Protein AF-A0A927V847-F1 (afdb_monomer)

Mean predicted aligned error: 8.72 Å

Structure (mmCIF, N/CA/C/O backbone):
data_AF-A0A927V847-F1
#
_entry.id   AF-A0A927V847-F1
#
loop_
_atom_site.group_PDB
_atom_site.id
_atom_site.type_symbol
_atom_site.label_atom_id
_atom_site.label_alt_id
_atom_site.label_comp_id
_atom_site.label_asym_id
_atom_site.label_entity_id
_atom_site.label_seq_id
_atom_site.pdbx_PDB_ins_code
_atom_site.Cartn_x
_atom_site.Cartn_y
_atom_site.Cartn_z
_atom_site.occupancy
_atom_site.B_iso_or_equiv
_atom_site.auth_seq_id
_atom_site.auth_comp_id
_atom_site.auth_asym_id
_atom_site.auth_atom_id
_atom_site.pdbx_PDB_model_num
ATOM 1 N N . MET A 1 1 ? 6.865 1.162 35.824 1.00 41.31 1 MET A N 1
ATOM 2 C CA . MET A 1 1 ? 6.585 1.034 34.377 1.00 41.31 1 MET A CA 1
ATOM 3 C C . MET A 1 1 ? 6.532 -0.446 34.051 1.00 41.31 1 MET A C 1
ATOM 5 O O . MET A 1 1 ? 7.516 -1.122 34.320 1.00 41.31 1 MET A O 1
ATOM 9 N N . LYS A 1 2 ? 5.398 -0.974 33.569 1.00 34.62 2 LYS A N 1
ATOM 10 C CA . LYS A 1 2 ? 5.374 -2.354 33.061 1.00 34.62 2 LYS A CA 1
ATOM 11 C C . LYS A 1 2 ? 6.222 -2.388 31.782 1.00 34.62 2 LYS A C 1
ATOM 13 O O . LYS A 1 2 ? 6.036 -1.493 30.955 1.00 34.62 2 LYS A O 1
ATOM 18 N N . PRO A 1 3 ? 7.161 -3.337 31.629 1.00 43.19 3 PRO A N 1
ATOM 19 C CA . PRO A 1 3 ? 7.855 -3.505 30.365 1.00 43.19 3 PRO A CA 1
ATOM 20 C C . PRO A 1 3 ? 6.794 -3.762 29.296 1.00 43.19 3 PRO A C 1
ATOM 22 O O . PRO A 1 3 ? 5.911 -4.600 29.475 1.00 43.19 3 PRO A O 1
ATOM 25 N N . ILE A 1 4 ? 6.833 -2.970 28.229 1.00 50.50 4 ILE A N 1
ATOM 26 C CA . ILE A 1 4 ? 6.015 -3.209 27.047 1.00 50.50 4 ILE A CA 1
ATOM 27 C C . ILE A 1 4 ? 6.520 -4.539 26.496 1.00 50.50 4 ILE A C 1
ATOM 29 O O . ILE A 1 4 ? 7.617 -4.598 25.944 1.00 50.50 4 ILE A O 1
ATOM 33 N N . GLU A 1 5 ? 5.769 -5.616 26.716 1.00 52.34 5 GLU A N 1
ATOM 34 C CA . GLU A 1 5 ? 6.003 -6.884 26.038 1.00 52.34 5 GLU A CA 1
ATOM 35 C C . GLU A 1 5 ? 5.719 -6.639 24.561 1.00 52.34 5 GLU A C 1
ATOM 37 O O . GLU A 1 5 ? 4.583 -6.566 24.092 1.00 52.34 5 GLU A O 1
ATOM 42 N N . ILE A 1 6 ? 6.793 -6.367 23.835 1.00 55.25 6 ILE A N 1
ATOM 43 C CA . ILE A 1 6 ? 6.742 -6.184 22.405 1.00 55.25 6 ILE A CA 1
ATOM 44 C C . ILE A 1 6 ? 6.496 -7.566 21.812 1.00 55.25 6 ILE A C 1
ATOM 46 O O . ILE A 1 6 ? 7.406 -8.390 21.750 1.00 55.25 6 ILE A O 1
ATOM 50 N N . ASP A 1 7 ? 5.271 -7.799 21.358 1.00 77.19 7 ASP A N 1
ATOM 51 C CA . ASP A 1 7 ? 4.900 -8.998 20.618 1.00 77.19 7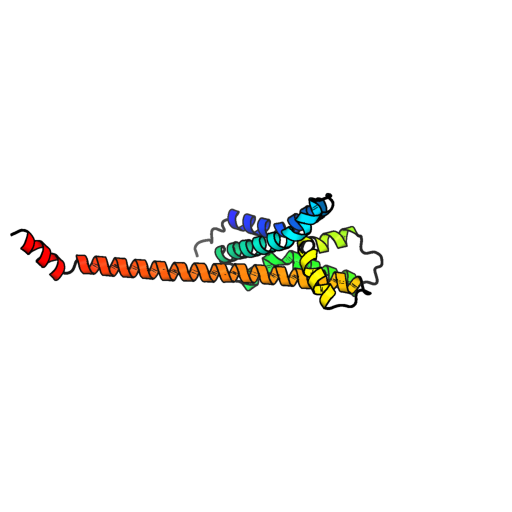 ASP A CA 1
ATOM 52 C C . ASP A 1 7 ? 5.707 -9.064 19.308 1.00 77.19 7 ASP A C 1
ATOM 54 O O . ASP A 1 7 ? 5.406 -8.401 18.307 1.00 77.19 7 ASP A O 1
ATOM 58 N N . LEU A 1 8 ? 6.799 -9.830 19.349 1.00 76.31 8 LEU A N 1
ATOM 59 C CA . LEU A 1 8 ? 7.756 -9.984 18.258 1.00 76.31 8 LEU A CA 1
ATOM 60 C C . LEU A 1 8 ? 7.072 -10.493 16.981 1.00 76.31 8 LEU A C 1
ATOM 62 O O . LEU A 1 8 ? 7.445 -10.082 15.882 1.00 76.31 8 LEU A O 1
ATOM 66 N N . SER A 1 9 ? 6.027 -11.317 17.121 1.00 79.50 9 SER A N 1
ATOM 67 C CA . SER A 1 9 ? 5.288 -11.890 15.993 1.00 79.50 9 SER A CA 1
ATOM 68 C C . SER A 1 9 ? 4.588 -10.812 15.156 1.00 79.50 9 SER A C 1
ATOM 70 O O . SER A 1 9 ? 4.686 -10.812 13.926 1.00 79.50 9 SER A O 1
ATOM 72 N N . LYS A 1 10 ? 3.978 -9.815 15.812 1.00 80.25 10 LYS A N 1
ATOM 73 C CA . LYS A 1 10 ? 3.318 -8.679 15.148 1.00 80.25 10 LYS A CA 1
ATOM 74 C C . LYS A 1 10 ? 4.313 -7.820 14.381 1.00 80.25 10 LYS A C 1
ATOM 76 O O . LYS A 1 10 ? 4.031 -7.400 13.262 1.00 80.25 10 LYS A O 1
ATOM 81 N N . LYS A 1 11 ? 5.496 -7.587 14.953 1.00 81.00 11 LYS A N 1
ATOM 82 C CA . LYS A 1 11 ? 6.555 -6.813 14.290 1.00 81.00 11 LYS A CA 1
ATOM 83 C C . LYS A 1 11 ? 7.088 -7.513 13.048 1.00 81.00 11 LYS A C 1
ATOM 85 O O . LYS A 1 11 ? 7.198 -6.877 12.004 1.00 81.00 11 LYS A O 1
ATOM 90 N N . VAL A 1 12 ? 7.378 -8.809 13.150 1.00 84.81 12 VAL A N 1
ATOM 91 C CA . VAL A 1 12 ? 7.834 -9.608 12.004 1.00 84.81 12 VAL A CA 1
ATOM 92 C C . VAL A 1 12 ? 6.774 -9.605 10.903 1.00 84.81 12 VAL A C 1
ATOM 94 O O . VAL A 1 12 ? 7.106 -9.360 9.748 1.00 84.81 12 VAL A O 1
ATOM 97 N N . SER A 1 13 ? 5.497 -9.775 11.254 1.00 88.19 13 SER A N 1
ATOM 98 C CA . SER A 1 13 ? 4.401 -9.728 10.283 1.00 88.19 13 SER A CA 1
ATOM 99 C C . SER A 1 13 ? 4.316 -8.388 9.541 1.00 88.19 13 SER A C 1
ATOM 101 O O . SER A 1 13 ? 4.163 -8.392 8.321 1.00 88.19 13 SER A O 1
ATOM 103 N N . LEU A 1 14 ? 4.475 -7.255 10.237 1.00 88.44 14 LEU A N 1
ATOM 104 C CA . LEU A 1 14 ? 4.480 -5.929 9.607 1.00 88.44 14 LEU A CA 1
ATOM 105 C C . LEU A 1 14 ? 5.678 -5.729 8.674 1.00 88.44 14 LEU A C 1
ATOM 107 O O . LEU A 1 14 ? 5.517 -5.177 7.587 1.00 88.44 14 LEU A O 1
ATOM 111 N N . ILE A 1 15 ? 6.866 -6.196 9.069 1.00 87.00 15 ILE A N 1
ATOM 112 C CA . ILE A 1 15 ? 8.071 -6.119 8.229 1.00 87.00 15 ILE A CA 1
ATOM 113 C C . ILE A 1 15 ? 7.878 -6.942 6.954 1.00 87.00 15 ILE A C 1
ATOM 115 O O . ILE A 1 15 ? 8.100 -6.435 5.856 1.00 87.00 15 ILE A O 1
ATOM 119 N N . VAL A 1 16 ? 7.409 -8.185 7.084 1.00 88.19 16 VAL A N 1
ATOM 120 C CA . VAL A 1 16 ? 7.138 -9.062 5.935 1.00 88.19 16 VAL A CA 1
ATOM 121 C C . VAL A 1 16 ? 6.097 -8.432 5.010 1.00 88.19 16 VAL A C 1
ATOM 123 O O . VAL A 1 16 ? 6.315 -8.368 3.802 1.00 88.19 16 VAL A O 1
ATOM 126 N N . ALA A 1 17 ? 5.007 -7.899 5.567 1.00 89.88 17 ALA A N 1
ATOM 127 C CA . ALA A 1 17 ? 3.972 -7.224 4.790 1.00 89.88 17 ALA A CA 1
ATOM 128 C C . ALA A 1 17 ? 4.493 -5.970 4.061 1.00 89.88 17 ALA A C 1
ATOM 130 O O . ALA A 1 17 ? 4.074 -5.674 2.948 1.00 89.88 17 ALA A O 1
ATOM 131 N N . THR A 1 18 ? 5.448 -5.258 4.660 1.00 89.62 18 THR A N 1
ATOM 132 C CA . THR A 1 18 ? 6.054 -4.049 4.079 1.00 89.62 18 THR A CA 1
ATOM 133 C C . THR A 1 18 ? 6.994 -4.353 2.918 1.00 89.62 18 THR A C 1
ATOM 135 O O . THR A 1 18 ? 7.089 -3.567 1.981 1.00 89.62 18 THR A O 1
ATOM 138 N N . ILE A 1 19 ? 7.684 -5.494 2.959 1.00 87.44 19 ILE A N 1
ATOM 139 C CA . ILE A 1 19 ? 8.594 -5.927 1.889 1.00 87.44 19 ILE A CA 1
ATOM 140 C C . ILE A 1 19 ? 7.818 -6.588 0.737 1.00 87.44 19 ILE A C 1
ATOM 142 O O . ILE A 1 19 ? 8.288 -6.614 -0.402 1.00 87.44 19 ILE A O 1
ATOM 146 N N . ALA A 1 20 ? 6.606 -7.080 1.001 1.00 89.00 20 ALA A N 1
ATOM 147 C CA . ALA A 1 20 ? 5.795 -7.805 0.031 1.00 89.00 20 ALA A CA 1
ATOM 148 C C . ALA A 1 20 ? 5.575 -7.085 -1.315 1.00 89.00 20 ALA A C 1
ATOM 150 O O . ALA A 1 20 ? 5.648 -7.780 -2.322 1.00 89.00 20 ALA A O 1
ATOM 151 N N . PRO A 1 21 ? 5.383 -5.752 -1.417 1.00 88.75 21 PRO A N 1
ATOM 152 C CA . PRO A 1 21 ? 5.278 -5.077 -2.714 1.00 88.75 21 PRO A CA 1
ATOM 153 C C . PRO A 1 21 ? 6.508 -5.241 -3.601 1.00 88.75 21 PRO A C 1
ATOM 155 O O . PRO A 1 21 ? 6.360 -5.397 -4.805 1.00 88.75 21 PRO A O 1
ATOM 158 N N . ALA A 1 22 ? 7.716 -5.251 -3.029 1.00 87.25 22 ALA A N 1
ATOM 159 C CA . ALA A 1 22 ? 8.936 -5.464 -3.805 1.00 87.25 22 ALA A CA 1
ATOM 160 C C . ALA A 1 22 ? 8.986 -6.897 -4.362 1.00 87.25 22 ALA A C 1
ATOM 162 O O . ALA A 1 22 ? 9.302 -7.109 -5.531 1.00 87.25 22 ALA A O 1
ATOM 163 N N . ILE A 1 23 ? 8.595 -7.880 -3.543 1.00 89.75 23 ILE A N 1
ATOM 164 C CA . ILE A 1 23 ? 8.467 -9.282 -3.969 1.00 89.75 23 ILE A CA 1
ATOM 165 C C . ILE A 1 23 ? 7.369 -9.414 -5.031 1.00 89.75 23 ILE A C 1
ATOM 167 O O . ILE A 1 23 ? 7.564 -10.079 -6.045 1.00 89.75 23 ILE A O 1
ATOM 171 N N . PHE A 1 24 ? 6.230 -8.753 -4.830 1.00 90.88 24 PHE A N 1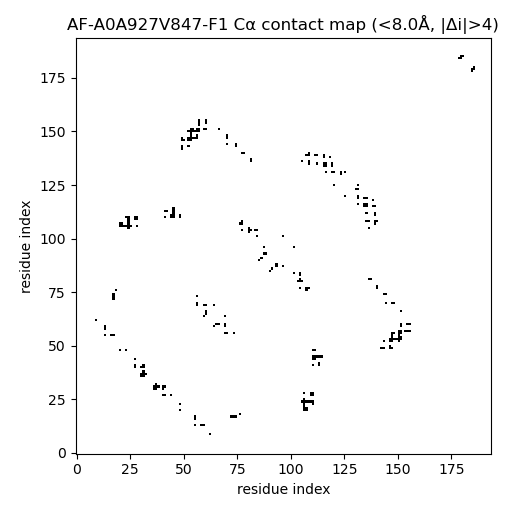
ATOM 172 C CA . PHE A 1 24 ? 5.120 -8.724 -5.775 1.00 90.88 24 PHE A CA 1
ATOM 173 C C . PHE A 1 24 ? 5.543 -8.091 -7.104 1.00 90.88 24 PHE A C 1
ATOM 175 O O . PHE A 1 24 ? 5.174 -8.598 -8.154 1.00 90.88 24 PHE A O 1
ATOM 182 N N . GLY A 1 25 ? 6.379 -7.052 -7.071 1.00 89.69 25 GLY A N 1
ATOM 183 C CA . GLY A 1 25 ? 7.033 -6.458 -8.235 1.00 89.69 25 GLY A CA 1
ATOM 184 C C . GLY A 1 25 ? 7.899 -7.427 -9.023 1.00 89.69 25 GLY A C 1
ATOM 185 O O . GLY A 1 25 ? 7.791 -7.500 -10.246 1.00 89.69 25 GLY A O 1
ATOM 186 N N . LEU A 1 26 ? 8.723 -8.208 -8.326 1.00 89.00 26 LEU A N 1
ATOM 187 C CA . LEU A 1 26 ? 9.534 -9.253 -8.945 1.00 89.00 26 LEU A CA 1
ATOM 188 C C . LEU A 1 26 ? 8.659 -10.348 -9.574 1.00 89.00 26 LEU A C 1
ATOM 190 O O . LEU A 1 26 ? 8.877 -10.731 -10.722 1.00 89.00 26 LEU A O 1
ATOM 194 N N . VAL A 1 27 ? 7.646 -10.832 -8.849 1.00 91.19 27 VAL A N 1
ATOM 195 C CA . VAL A 1 27 ? 6.693 -11.826 -9.370 1.00 91.19 27 VAL A CA 1
ATOM 196 C C . VAL A 1 27 ? 5.949 -11.264 -10.575 1.00 91.19 27 VAL A C 1
ATOM 198 O O . VAL A 1 27 ? 5.819 -11.949 -11.585 1.00 91.19 27 VAL A O 1
ATOM 201 N N . PHE A 1 28 ? 5.516 -10.006 -10.503 1.00 91.19 28 PHE A N 1
ATOM 202 C CA . PHE A 1 28 ? 4.878 -9.314 -11.611 1.00 91.19 28 PHE A CA 1
ATOM 203 C C . PHE A 1 28 ? 5.768 -9.282 -12.841 1.00 91.19 28 PHE A C 1
ATOM 205 O O . PHE A 1 28 ? 5.315 -9.672 -13.912 1.00 91.19 28 PHE A O 1
ATOM 212 N N . TYR A 1 29 ? 7.034 -8.898 -12.679 1.00 88.81 29 TYR A N 1
ATOM 213 C CA . TYR A 1 29 ? 7.990 -8.867 -13.775 1.00 88.81 29 TYR A CA 1
ATOM 214 C C . TYR A 1 29 ? 8.123 -10.230 -14.466 1.00 88.81 29 TYR A C 1
ATOM 216 O O . TYR A 1 29 ? 8.140 -10.280 -15.690 1.00 88.81 29 TYR A O 1
ATOM 224 N N . ILE A 1 30 ? 8.168 -11.328 -13.703 1.00 90.56 30 ILE A N 1
ATOM 225 C CA . ILE A 1 30 ? 8.277 -12.691 -14.247 1.00 90.56 30 ILE A CA 1
ATOM 226 C C . ILE A 1 30 ? 6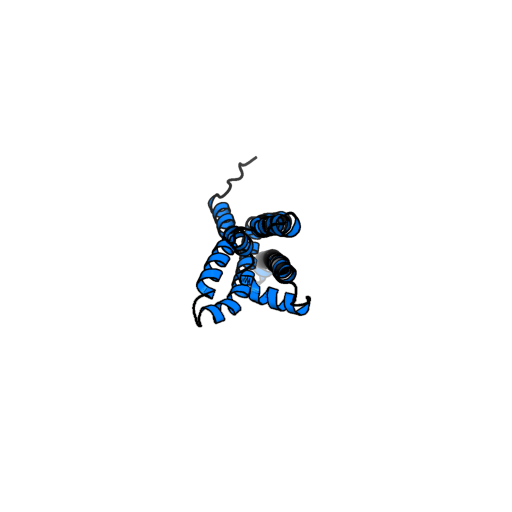.979 -13.113 -14.951 1.00 90.56 30 ILE A C 1
ATOM 228 O O . ILE A 1 30 ? 7.017 -13.592 -16.082 1.00 90.56 30 ILE A O 1
ATOM 232 N N . VAL A 1 31 ? 5.827 -12.935 -14.297 1.00 92.50 31 VAL A N 1
ATOM 233 C CA . VAL A 1 31 ? 4.519 -13.375 -14.816 1.00 92.50 31 VAL A CA 1
ATOM 234 C C . VAL A 1 31 ? 4.111 -12.579 -16.054 1.00 92.50 31 VAL A C 1
ATOM 236 O O . VAL A 1 31 ? 3.539 -13.151 -16.978 1.00 92.50 31 VAL A O 1
ATOM 239 N N . ALA A 1 32 ? 4.458 -11.291 -16.117 1.00 89.06 32 ALA A N 1
ATOM 240 C CA . ALA A 1 32 ? 4.188 -10.438 -17.272 1.00 89.06 32 ALA A CA 1
ATOM 241 C C . ALA A 1 32 ? 4.883 -10.916 -18.563 1.00 89.06 32 ALA A C 1
ATOM 243 O O . ALA A 1 32 ? 4.451 -10.541 -19.646 1.00 89.06 32 ALA A O 1
ATOM 244 N N . GLN A 1 33 ? 5.921 -11.761 -18.476 1.00 89.44 33 GLN A N 1
ATOM 245 C CA . GLN A 1 33 ? 6.592 -12.341 -19.651 1.00 89.44 33 GLN A CA 1
ATOM 246 C C . GLN A 1 33 ? 5.854 -13.556 -20.236 1.00 89.44 33 GLN A C 1
ATOM 248 O O . GLN A 1 33 ? 6.233 -14.058 -21.294 1.00 89.44 33 GLN A O 1
ATOM 253 N N . LEU A 1 34 ? 4.837 -14.084 -19.546 1.00 93.31 34 LEU A N 1
ATOM 254 C CA . LEU A 1 34 ? 4.099 -15.256 -20.006 1.00 93.31 34 LEU A CA 1
ATOM 255 C C . LEU A 1 34 ? 3.019 -14.846 -21.021 1.00 93.31 34 LEU A C 1
ATOM 257 O O . LEU A 1 34 ? 2.240 -13.937 -20.735 1.00 93.31 34 LEU A O 1
ATOM 261 N N . PRO A 1 35 ? 2.895 -15.531 -22.172 1.00 91.62 35 PRO A N 1
ATOM 262 C CA . PRO A 1 35 ? 1.862 -15.212 -23.154 1.00 91.62 35 PRO A CA 1
ATOM 263 C C . PRO A 1 35 ? 0.465 -15.454 -22.571 1.00 91.62 35 PRO A C 1
ATOM 265 O O . PRO A 1 35 ? 0.257 -16.443 -21.863 1.00 91.62 35 PRO A O 1
ATOM 268 N N . VAL A 1 36 ? -0.497 -14.581 -22.895 1.00 90.94 36 VAL A N 1
ATOM 269 C CA . VAL A 1 36 ? -1.903 -14.594 -22.432 1.00 90.94 36 VAL A CA 1
ATOM 270 C C . VAL A 1 36 ? -2.069 -14.330 -20.929 1.00 90.94 36 VAL A C 1
ATOM 272 O O . VAL A 1 36 ? -2.849 -13.468 -20.529 1.00 90.94 36 VAL A O 1
ATOM 275 N N . VAL A 1 37 ? -1.333 -15.047 -20.077 1.00 93.69 37 VAL A N 1
ATOM 276 C CA . VAL A 1 37 ? -1.353 -14.859 -18.619 1.00 93.69 37 VAL A CA 1
ATOM 277 C C . VAL A 1 37 ? -0.805 -13.484 -18.249 1.00 93.69 37 VAL A C 1
ATOM 279 O O . VAL A 1 37 ? -1.388 -12.809 -17.402 1.00 93.69 37 VAL A O 1
ATOM 282 N N . GLY A 1 38 ? 0.275 -13.055 -18.904 1.00 91.38 38 GLY A N 1
ATOM 283 C CA . GLY A 1 38 ? 0.886 -11.748 -18.698 1.00 91.38 38 GLY A CA 1
ATOM 284 C C . GLY A 1 38 ? -0.075 -10.602 -18.998 1.00 91.38 38 GLY A C 1
ATOM 285 O O . GLY A 1 38 ? -0.158 -9.679 -18.196 1.00 91.38 38 GLY A O 1
ATOM 286 N N . ASP A 1 39 ? -0.874 -10.702 -20.064 1.00 90.12 39 ASP A N 1
ATOM 287 C CA . ASP A 1 39 ? -1.827 -9.655 -20.462 1.00 90.12 39 ASP A CA 1
ATOM 288 C C . ASP A 1 39 ? -2.913 -9.440 -19.400 1.00 90.12 39 ASP A C 1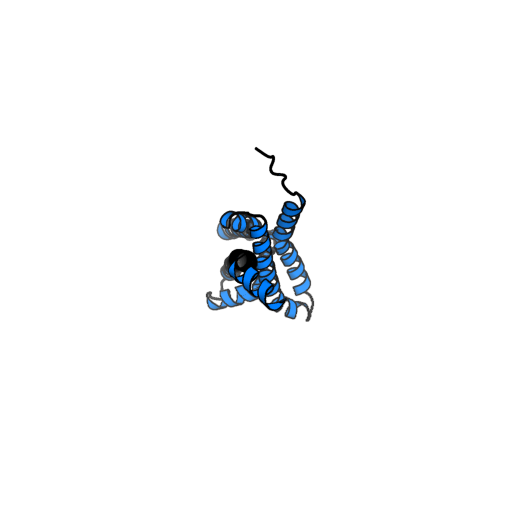
ATOM 290 O O . ASP A 1 39 ? -3.205 -8.312 -18.999 1.00 90.12 39 ASP A O 1
ATOM 294 N N . ILE A 1 40 ? -3.483 -10.536 -18.888 1.00 93.25 40 ILE A N 1
ATOM 295 C CA . ILE A 1 40 ? -4.465 -10.482 -17.796 1.00 93.25 40 ILE A CA 1
ATOM 296 C C . ILE A 1 40 ? -3.799 -9.942 -16.529 1.00 93.25 40 ILE A C 1
ATOM 298 O O . ILE A 1 40 ? -4.358 -9.085 -15.838 1.00 93.25 40 ILE A O 1
ATOM 302 N N . TRP A 1 41 ? -2.597 -10.433 -16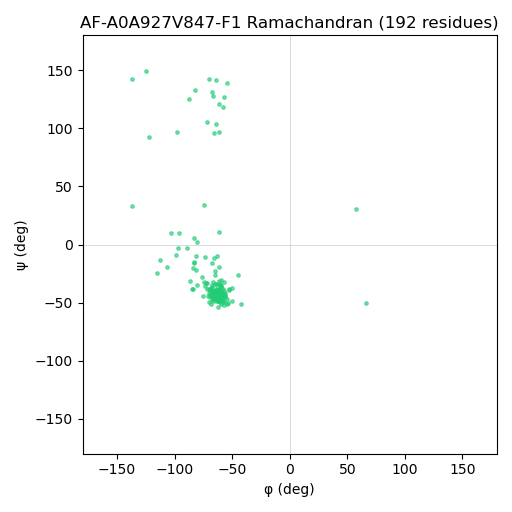.220 1.00 93.19 41 TRP A N 1
ATOM 303 C CA . TRP A 1 41 ? -1.860 -10.031 -15.031 1.00 93.19 41 TRP A CA 1
ATOM 304 C C . TRP A 1 41 ? -1.535 -8.537 -15.038 1.00 93.19 41 TRP A C 1
ATOM 306 O O . TRP A 1 41 ? -1.695 -7.885 -14.010 1.00 93.19 41 TRP A O 1
ATOM 316 N N . TRP A 1 42 ? -1.185 -7.980 -16.197 1.00 90.44 42 TRP A N 1
ATOM 317 C CA . TRP A 1 42 ? -0.871 -6.566 -16.385 1.00 90.44 42 TRP A CA 1
ATOM 318 C C . TRP A 1 42 ? -2.031 -5.635 -16.009 1.00 90.44 42 TRP A C 1
ATOM 320 O O . TRP A 1 42 ? -1.816 -4.562 -15.446 1.00 90.44 42 TRP A O 1
ATOM 330 N N . VAL A 1 43 ? -3.269 -6.074 -16.253 1.00 91.12 43 VAL A N 1
ATOM 331 C CA . VAL A 1 43 ? -4.484 -5.320 -15.910 1.00 91.12 43 VAL A CA 1
ATOM 332 C C . VAL A 1 43 ? -4.910 -5.550 -14.460 1.00 91.12 43 VAL A C 1
ATOM 334 O O . VAL A 1 43 ? -5.374 -4.620 -13.806 1.00 91.12 43 VAL A O 1
ATOM 337 N N . VAL A 1 44 ? -4.778 -6.772 -13.938 1.00 93.50 44 VAL A N 1
ATOM 338 C CA . VAL A 1 44 ? -5.304 -7.146 -12.611 1.00 93.50 44 VAL A CA 1
ATOM 339 C C . VAL A 1 44 ? -4.350 -6.771 -11.475 1.00 93.50 44 VAL A C 1
ATOM 341 O O . VAL A 1 44 ? -4.791 -6.329 -10.408 1.00 93.50 44 VAL A O 1
ATOM 344 N N . SER A 1 45 ? -3.042 -6.922 -11.681 1.00 93.94 45 SER A N 1
ATOM 345 C CA . SER A 1 45 ? -2.038 -6.717 -10.636 1.00 93.94 45 SER A CA 1
ATOM 346 C C . SER A 1 45 ? -2.011 -5.319 -10.010 1.00 93.94 45 SER A C 1
ATOM 348 O O . SER A 1 45 ? -1.781 -5.263 -8.800 1.00 93.94 45 SER A O 1
ATOM 350 N N . PRO A 1 46 ? -2.245 -4.201 -10.738 1.00 93.38 46 PRO A N 1
ATOM 351 C CA . PRO A 1 46 ? -2.227 -2.877 -10.127 1.00 93.38 46 PRO A CA 1
ATOM 352 C C . PRO A 1 46 ? -3.287 -2.766 -9.033 1.00 93.38 46 PRO A C 1
ATOM 354 O O . PRO A 1 46 ? -3.008 -2.326 -7.921 1.00 93.38 46 PRO A O 1
ATOM 357 N N . PHE A 1 47 ? -4.501 -3.240 -9.316 1.00 95.38 47 PHE A N 1
ATOM 358 C CA . PHE A 1 47 ? -5.608 -3.195 -8.367 1.00 95.38 47 PHE A CA 1
ATOM 359 C C . PHE A 1 47 ? -5.394 -4.162 -7.206 1.00 95.38 47 PHE A C 1
ATOM 361 O O . PHE A 1 47 ? -5.633 -3.794 -6.057 1.00 95.38 47 PHE A O 1
ATOM 368 N N . ALA A 1 48 ? -4.898 -5.371 -7.486 1.00 94.94 48 ALA A N 1
ATOM 369 C CA . ALA A 1 48 ? -4.559 -6.338 -6.446 1.00 94.94 48 ALA A CA 1
ATOM 370 C C . ALA A 1 48 ? -3.515 -5.770 -5.470 1.00 94.94 48 ALA A C 1
ATOM 372 O O . ALA A 1 48 ? -3.694 -5.871 -4.255 1.00 94.94 48 ALA A O 1
ATOM 373 N N . LEU A 1 49 ? -2.473 -5.110 -5.990 1.00 95.06 49 LEU A N 1
ATOM 374 C CA . LEU A 1 49 ? -1.453 -4.462 -5.172 1.00 95.06 49 LEU A CA 1
ATOM 375 C C . LEU A 1 49 ? -2.035 -3.317 -4.333 1.00 95.06 49 LEU A C 1
ATOM 377 O O . LEU A 1 49 ? -1.768 -3.257 -3.136 1.00 95.06 49 LEU A O 1
ATOM 381 N N . LEU A 1 50 ? -2.850 -2.432 -4.915 1.00 96.00 50 LEU A N 1
ATOM 382 C CA . LEU A 1 50 ? -3.440 -1.307 -4.175 1.00 96.00 50 LEU A CA 1
ATOM 383 C C . LEU A 1 50 ? -4.411 -1.774 -3.081 1.00 96.00 50 LEU A C 1
ATOM 385 O O . LEU A 1 50 ? -4.389 -1.239 -1.971 1.00 96.00 50 LEU A O 1
ATOM 389 N N . LEU A 1 51 ? -5.223 -2.801 -3.355 1.00 96.12 51 LEU A N 1
ATOM 390 C CA . LEU A 1 51 ? -6.101 -3.415 -2.354 1.00 96.12 51 LEU A CA 1
ATOM 391 C C . LEU A 1 51 ? -5.294 -4.053 -1.221 1.00 96.12 51 LEU A C 1
ATOM 393 O O . LEU A 1 51 ? -5.587 -3.820 -0.045 1.00 96.12 51 LEU A O 1
ATOM 397 N N . TYR A 1 52 ? -4.251 -4.810 -1.570 1.00 95.75 52 TYR A N 1
ATOM 398 C CA . TYR A 1 52 ? -3.321 -5.374 -0.598 1.00 95.75 52 TYR A CA 1
ATOM 399 C C . TYR A 1 52 ? -2.695 -4.277 0.270 1.00 95.75 52 TYR A C 1
ATOM 401 O O . TYR A 1 52 ? -2.670 -4.386 1.495 1.00 95.75 52 TYR A O 1
ATOM 409 N N . TRP A 1 53 ? -2.249 -3.183 -0.341 1.00 96.00 53 TRP A N 1
ATOM 410 C CA . TRP A 1 53 ? -1.583 -2.099 0.368 1.00 96.00 53 TRP A CA 1
ATOM 411 C C . TRP A 1 53 ? -2.517 -1.335 1.311 1.00 96.00 53 TRP A C 1
ATOM 413 O O . TRP A 1 53 ? -2.139 -1.010 2.439 1.00 96.00 53 TRP A O 1
ATOM 423 N N . GLY A 1 54 ? -3.775 -1.138 0.905 1.00 96.56 54 GLY A N 1
ATOM 424 C CA . GLY A 1 54 ? -4.822 -0.635 1.792 1.00 96.56 54 GLY A CA 1
ATOM 425 C C . GLY A 1 54 ? -5.072 -1.561 2.990 1.00 96.56 54 GLY A C 1
ATOM 426 O O . GLY A 1 54 ? -5.229 -1.092 4.119 1.00 96.56 54 GLY A O 1
ATOM 427 N N . TRP A 1 55 ? -5.041 -2.881 2.787 1.00 96.12 55 TRP A N 1
ATOM 428 C CA . TRP A 1 55 ? -5.161 -3.850 3.879 1.00 96.12 55 TRP A CA 1
ATOM 429 C C . TRP A 1 55 ? -3.962 -3.811 4.844 1.00 96.12 55 TRP A C 1
ATOM 431 O O . TRP A 1 55 ? -4.166 -3.765 6.062 1.00 96.12 55 TRP A O 1
ATOM 441 N N . VAL A 1 56 ? -2.726 -3.740 4.331 1.00 95.38 56 VAL A N 1
ATOM 442 C CA . VAL A 1 56 ? -1.505 -3.585 5.149 1.00 95.38 56 VAL A CA 1
ATOM 443 C C . VAL A 1 56 ? -1.591 -2.333 6.022 1.00 95.38 56 VAL A C 1
ATOM 445 O O . VAL A 1 56 ? -1.257 -2.373 7.208 1.00 95.38 56 VAL A O 1
ATOM 448 N N . ALA A 1 57 ? -2.123 -1.232 5.494 1.00 96.12 57 ALA A N 1
ATOM 449 C CA . ALA A 1 57 ? -2.328 -0.013 6.267 1.00 96.12 57 ALA A CA 1
ATOM 450 C C . ALA A 1 57 ? -3.263 -0.207 7.475 1.00 96.12 57 ALA A C 1
ATOM 452 O O . ALA A 1 57 ? -3.033 0.357 8.550 1.00 96.12 57 ALA A O 1
ATOM 453 N N . GLY A 1 58 ? -4.279 -1.063 7.338 1.00 94.12 58 GLY A N 1
ATOM 454 C CA . GLY A 1 58 ? -5.130 -1.481 8.448 1.00 94.12 58 GLY A CA 1
ATOM 455 C C . GLY A 1 58 ? -4.375 -2.268 9.526 1.00 94.12 58 GLY A C 1
ATOM 456 O O . GLY A 1 58 ? -4.665 -2.108 10.712 1.00 94.12 58 GLY A O 1
ATOM 457 N N . MET A 1 59 ? -3.371 -3.071 9.153 1.00 93.75 59 MET A N 1
ATOM 458 C CA . MET A 1 59 ? -2.498 -3.751 10.123 1.00 93.75 59 MET A CA 1
ATOM 459 C C . MET A 1 59 ? -1.658 -2.752 10.920 1.00 93.75 59 MET A C 1
ATOM 461 O O . MET A 1 59 ? -1.553 -2.879 12.138 1.00 93.75 59 MET A O 1
ATOM 465 N N . TYR A 1 60 ? -1.117 -1.729 10.254 1.00 94.25 60 TYR A N 1
ATOM 466 C CA . TYR A 1 60 ? -0.376 -0.650 10.909 1.00 94.25 60 TYR A CA 1
ATOM 467 C C . TYR A 1 60 ? -1.235 0.127 11.911 1.00 94.25 60 TYR A C 1
ATOM 469 O O . TYR A 1 60 ? -0.774 0.424 13.012 1.00 94.25 60 TYR A O 1
ATOM 477 N N . TYR A 1 61 ? -2.495 0.408 11.564 1.00 93.44 61 TYR A N 1
ATOM 478 C CA . TYR A 1 61 ? -3.444 1.014 12.500 1.00 93.44 61 TYR A CA 1
ATOM 479 C C . TYR A 1 61 ? -3.693 0.117 13.721 1.00 93.44 61 TYR A C 1
ATOM 481 O O . TYR A 1 61 ? -3.619 0.584 14.854 1.00 93.44 61 TYR A O 1
ATOM 489 N N . LYS A 1 62 ? -3.934 -1.185 13.509 1.00 91.81 62 LYS A N 1
ATOM 490 C CA . LYS A 1 62 ? -4.154 -2.159 14.597 1.00 91.81 62 LYS A CA 1
ATOM 491 C C . LYS A 1 62 ? -2.925 -2.363 15.490 1.00 91.81 62 LYS A C 1
ATOM 493 O O . LYS A 1 62 ? -3.071 -2.800 16.627 1.00 91.81 62 LYS A O 1
ATOM 498 N N . ALA A 1 63 ? -1.733 -2.061 14.984 1.00 90.50 63 ALA A N 1
ATOM 499 C CA . ALA A 1 63 ? -0.489 -2.067 15.746 1.00 90.50 63 ALA A CA 1
ATOM 500 C C . ALA A 1 63 ? -0.245 -0.767 16.539 1.00 90.50 63 ALA A C 1
ATOM 502 O O . ALA A 1 63 ? 0.825 -0.619 17.126 1.00 90.50 63 ALA A O 1
ATOM 503 N N . ASP A 1 64 ? -1.210 0.160 16.544 1.00 90.50 64 ASP A N 1
ATOM 504 C CA . ASP A 1 64 ? -1.164 1.452 17.244 1.00 90.50 64 ASP A CA 1
ATOM 505 C C . ASP A 1 64 ? 0.029 2.342 16.838 1.00 90.50 64 ASP A C 1
ATOM 507 O O . ASP A 1 64 ? 0.561 3.147 17.604 1.00 90.50 64 ASP A O 1
ATOM 511 N N . ILE A 1 65 ? 0.477 2.207 15.586 1.00 89.12 65 ILE A N 1
ATOM 512 C CA . ILE A 1 65 ? 1.538 3.047 15.030 1.00 89.12 65 ILE A CA 1
ATOM 513 C C . ILE A 1 65 ? 0.894 4.306 14.450 1.00 89.12 65 ILE A C 1
ATOM 515 O O . ILE A 1 65 ? 0.016 4.226 13.592 1.00 89.12 65 ILE A O 1
ATOM 519 N N . ARG A 1 66 ? 1.347 5.491 14.885 1.00 91.44 66 ARG A N 1
ATOM 520 C CA . ARG A 1 66 ? 0.792 6.777 14.421 1.00 91.44 66 ARG A CA 1
ATOM 521 C C . ARG A 1 66 ? 0.836 6.866 12.893 1.00 91.44 66 ARG A C 1
ATOM 523 O O . ARG A 1 66 ? 1.857 6.565 12.283 1.00 91.44 66 ARG A O 1
ATOM 530 N N . PHE A 1 67 ? -0.234 7.397 12.307 1.00 93.19 67 PHE A N 1
ATOM 531 C CA . PHE A 1 67 ? -0.452 7.500 10.859 1.00 93.19 67 PHE A CA 1
ATOM 532 C C . PHE A 1 67 ? 0.777 7.927 10.041 1.00 93.19 67 PHE A C 1
ATOM 534 O O . PHE A 1 67 ? 1.146 7.243 9.090 1.00 93.19 67 PHE A O 1
ATOM 541 N N . ILE A 1 68 ? 1.433 9.026 10.433 1.00 93.56 68 ILE A N 1
ATOM 542 C CA . ILE A 1 68 ? 2.598 9.548 9.707 1.00 93.56 68 ILE A CA 1
ATOM 543 C C . ILE A 1 68 ? 3.770 8.557 9.705 1.00 93.56 68 ILE A C 1
ATOM 545 O O . ILE A 1 68 ? 4.380 8.331 8.666 1.00 93.56 68 ILE A O 1
ATOM 549 N N . TRP A 1 69 ? 4.041 7.905 10.839 1.00 92.31 69 TRP A N 1
ATOM 550 C CA . TRP A 1 69 ? 5.103 6.906 10.951 1.00 92.31 69 TRP A CA 1
ATOM 551 C C . TRP A 1 69 ? 4.748 5.632 10.192 1.00 92.31 69 TRP A C 1
ATOM 553 O O . TRP A 1 69 ? 5.609 5.062 9.533 1.00 92.31 69 TRP A O 1
ATOM 563 N N . SER A 1 70 ? 3.480 5.225 10.222 1.00 93.00 70 SER A N 1
ATOM 564 C CA . SER A 1 70 ? 2.977 4.090 9.448 1.00 93.00 70 SER A CA 1
ATOM 565 C C . SER A 1 70 ? 3.201 4.283 7.950 1.00 93.00 70 SER A C 1
ATOM 567 O O . SER A 1 70 ? 3.757 3.398 7.306 1.00 93.00 70 SER A O 1
ATOM 569 N N . ILE A 1 71 ? 2.854 5.459 7.411 1.00 93.12 71 ILE A N 1
ATOM 570 C CA . ILE A 1 71 ? 3.094 5.790 6.000 1.00 93.12 71 ILE A CA 1
ATOM 571 C C . ILE A 1 71 ? 4.585 5.750 5.669 1.00 93.12 71 ILE A C 1
ATOM 573 O O . ILE A 1 71 ? 4.962 5.120 4.681 1.00 93.12 71 ILE A O 1
ATOM 577 N N . LEU A 1 72 ? 5.422 6.403 6.481 1.00 92.88 72 LEU A N 1
ATOM 578 C CA . LEU A 1 72 ? 6.859 6.496 6.219 1.00 92.88 72 LEU A CA 1
ATOM 579 C C . LEU A 1 72 ? 7.544 5.129 6.277 1.00 92.88 72 LEU A C 1
ATOM 581 O O . LEU A 1 72 ? 8.353 4.824 5.409 1.00 92.88 72 LEU A O 1
ATOM 585 N N . ILE A 1 73 ? 7.213 4.297 7.268 1.00 92.06 73 ILE A N 1
ATOM 586 C CA . ILE A 1 73 ? 7.804 2.963 7.415 1.00 92.06 73 ILE A CA 1
ATOM 587 C C . ILE A 1 73 ? 7.338 2.059 6.275 1.00 92.06 73 ILE A C 1
ATOM 589 O O . ILE A 1 73 ? 8.176 1.463 5.599 1.00 92.06 73 ILE A O 1
ATOM 593 N N . ALA A 1 74 ? 6.028 1.981 6.029 1.00 92.25 74 ALA A N 1
ATOM 594 C CA . ALA A 1 74 ? 5.478 1.085 5.017 1.00 92.25 74 ALA A CA 1
ATOM 595 C C . ALA A 1 74 ? 5.961 1.446 3.604 1.00 92.25 74 ALA A C 1
ATOM 597 O O . ALA A 1 74 ? 6.283 0.571 2.811 1.00 92.25 74 ALA A O 1
ATOM 598 N N . ASN A 1 75 ? 6.075 2.737 3.286 1.00 93.06 75 ASN A N 1
ATOM 599 C CA . ASN A 1 75 ? 6.512 3.191 1.963 1.00 93.06 75 ASN A CA 1
ATOM 600 C C . ASN A 1 75 ? 8.012 3.506 1.908 1.00 93.06 75 ASN A C 1
ATOM 602 O O . ASN A 1 75 ? 8.476 4.050 0.911 1.00 93.06 75 ASN A O 1
ATOM 606 N N . SER A 1 76 ? 8.781 3.166 2.948 1.00 91.00 76 SER A N 1
ATOM 607 C CA . SER A 1 76 ? 10.212 3.485 3.032 1.00 91.00 76 SER A CA 1
ATOM 608 C C . SER A 1 76 ? 10.992 2.949 1.838 1.00 91.00 76 SER A C 1
ATOM 610 O O . SER A 1 76 ? 11.780 3.687 1.262 1.00 91.00 76 SER A O 1
ATOM 612 N N . TYR A 1 77 ? 10.722 1.712 1.411 1.00 88.44 77 TYR A N 1
ATOM 613 C CA . TYR A 1 77 ? 11.345 1.139 0.220 1.00 88.44 77 TYR A CA 1
ATOM 614 C C . TYR A 1 77 ? 11.043 1.972 -1.030 1.00 88.44 77 TYR A C 1
ATOM 616 O O . TYR A 1 77 ? 11.968 2.391 -1.711 1.00 88.44 77 TYR A O 1
ATOM 624 N N . GLY A 1 78 ? 9.771 2.291 -1.291 1.00 87.88 78 GLY A N 1
ATOM 625 C CA . GLY A 1 78 ? 9.383 3.118 -2.437 1.00 87.88 78 GLY A CA 1
ATOM 626 C C . GLY A 1 78 ? 9.990 4.521 -2.404 1.00 87.88 78 GLY A C 1
ATOM 627 O O . GLY A 1 78 ? 10.481 5.003 -3.419 1.00 87.88 78 GLY A O 1
ATOM 628 N N . ILE A 1 79 ? 10.018 5.156 -1.229 1.00 90.56 79 ILE A N 1
ATOM 629 C CA . ILE A 1 79 ? 10.607 6.486 -1.028 1.00 90.56 79 ILE A CA 1
ATOM 630 C C . ILE A 1 79 ? 12.121 6.447 -1.255 1.00 90.56 79 ILE A C 1
ATOM 632 O O . ILE A 1 79 ? 12.650 7.280 -1.986 1.00 90.56 79 ILE A O 1
ATOM 636 N N . ILE A 1 80 ? 12.825 5.484 -0.653 1.00 88.88 80 ILE A N 1
ATOM 637 C CA . ILE A 1 80 ? 14.277 5.332 -0.801 1.00 88.88 80 ILE A CA 1
ATOM 638 C C . ILE A 1 80 ? 14.620 5.027 -2.260 1.00 88.88 80 ILE A C 1
ATOM 640 O O . ILE A 1 80 ? 15.487 5.690 -2.822 1.00 88.88 80 ILE A O 1
ATOM 644 N N . SER A 1 81 ? 13.908 4.094 -2.895 1.00 84.88 81 SER A N 1
ATOM 645 C CA . SER A 1 81 ? 14.084 3.769 -4.313 1.00 84.88 81 SER A CA 1
ATOM 646 C C . SER A 1 81 ? 13.851 4.985 -5.207 1.00 84.88 81 SER A C 1
ATOM 648 O O . SER A 1 81 ? 14.647 5.231 -6.107 1.00 84.88 81 SER A O 1
ATOM 650 N N . PHE A 1 82 ? 12.825 5.796 -4.931 1.00 85.25 82 PHE A N 1
ATOM 651 C CA . PHE A 1 82 ? 12.573 7.038 -5.660 1.00 85.25 82 PHE A CA 1
ATOM 652 C C . PHE A 1 82 ? 13.693 8.072 -5.470 1.00 85.25 82 PHE A C 1
ATOM 654 O O . PHE A 1 82 ? 14.135 8.692 -6.432 1.00 85.25 82 PHE A O 1
ATOM 661 N N . VAL A 1 83 ? 14.203 8.248 -4.250 1.00 87.25 83 VAL A N 1
ATOM 662 C CA . VAL A 1 83 ? 15.328 9.162 -3.992 1.00 87.25 83 VAL A CA 1
ATOM 663 C C . VAL A 1 83 ? 16.591 8.693 -4.716 1.00 87.25 83 VAL A C 1
ATOM 665 O O . VAL A 1 83 ? 17.257 9.502 -5.358 1.00 87.25 83 VAL A O 1
ATOM 668 N N . ILE A 1 84 ? 16.900 7.393 -4.666 1.00 83.25 84 ILE A N 1
ATOM 669 C CA . ILE A 1 84 ? 18.030 6.808 -5.399 1.00 83.25 84 ILE A CA 1
ATOM 670 C C . ILE A 1 84 ? 17.844 7.018 -6.904 1.00 83.25 84 ILE A C 1
ATOM 672 O O . ILE A 1 84 ? 18.781 7.462 -7.561 1.00 83.25 84 ILE A O 1
ATOM 676 N N . TYR A 1 85 ? 16.642 6.773 -7.436 1.00 79.25 85 TYR A N 1
ATOM 677 C CA . TYR A 1 85 ? 16.307 7.046 -8.834 1.00 79.25 85 TYR A CA 1
ATOM 678 C C . TYR A 1 85 ? 16.616 8.494 -9.215 1.00 79.25 85 TYR A C 1
ATOM 680 O O . TYR A 1 85 ? 17.323 8.731 -10.189 1.00 79.25 85 TYR A O 1
ATOM 688 N N . MET A 1 86 ? 16.146 9.464 -8.424 1.00 79.75 86 MET A N 1
ATOM 689 C CA . MET A 1 86 ? 16.382 10.882 -8.699 1.00 79.75 86 MET A CA 1
ATOM 690 C C . MET A 1 86 ? 17.877 11.224 -8.695 1.00 79.75 86 MET A C 1
ATOM 692 O O . MET A 1 86 ? 18.340 11.950 -9.570 1.00 79.75 86 MET A O 1
ATOM 696 N N . ILE A 1 87 ? 18.645 10.679 -7.748 1.00 80.25 87 ILE A N 1
ATOM 697 C CA . ILE A 1 87 ? 20.094 10.906 -7.659 1.00 80.25 87 ILE A CA 1
ATOM 698 C C . ILE A 1 87 ? 20.826 10.293 -8.856 1.00 80.25 87 ILE A C 1
ATOM 700 O O . ILE A 1 87 ? 21.672 10.952 -9.450 1.00 80.25 87 ILE A O 1
ATOM 704 N N . VAL A 1 88 ? 20.514 9.048 -9.219 1.00 74.94 88 VAL A N 1
ATOM 705 C CA . VAL A 1 88 ? 21.178 8.355 -10.331 1.00 74.94 88 VAL A CA 1
ATOM 706 C C . VAL A 1 88 ? 20.813 9.015 -11.660 1.00 74.94 88 VAL A C 1
ATOM 708 O O . VAL A 1 88 ? 21.696 9.335 -12.446 1.00 74.94 88 VAL A O 1
ATOM 711 N N . TYR A 1 89 ? 19.529 9.275 -11.895 1.00 73.00 89 TYR A N 1
ATOM 712 C CA . TYR A 1 89 ? 19.044 9.716 -13.199 1.00 73.00 89 TYR A CA 1
ATOM 713 C C . TYR A 1 89 ? 19.256 11.215 -13.464 1.00 73.00 89 TYR A C 1
ATOM 715 O O . TYR A 1 89 ? 19.530 11.601 -14.594 1.00 73.00 89 TYR A O 1
ATOM 723 N N . TYR A 1 90 ? 19.158 12.069 -12.437 1.00 72.50 90 TYR A N 1
ATOM 724 C CA . TYR A 1 90 ? 19.346 13.523 -12.586 1.00 72.50 90 TYR A CA 1
ATOM 725 C C . TYR A 1 90 ? 20.671 14.040 -12.018 1.00 72.50 90 TYR A C 1
ATOM 727 O O . TYR A 1 90 ? 21.082 15.150 -12.346 1.00 72.50 90 TYR A O 1
ATOM 735 N N . GLY A 1 91 ? 21.328 13.281 -11.138 1.00 66.06 91 GLY A N 1
ATOM 736 C CA . GLY A 1 91 ? 22.561 13.698 -10.467 1.00 66.06 91 GLY A CA 1
ATOM 737 C C . GLY A 1 91 ? 23.842 13.154 -11.093 1.00 66.06 91 GLY A C 1
ATOM 738 O O . GLY A 1 91 ? 24.926 13.577 -10.692 1.00 66.06 91 GLY A O 1
ATOM 739 N N . THR A 1 92 ? 23.757 12.231 -12.056 1.00 63.34 92 THR A N 1
ATOM 740 C CA . THR A 1 92 ? 24.938 11.637 -12.693 1.00 63.34 92 THR A CA 1
ATOM 741 C C . THR A 1 92 ? 24.770 11.534 -14.211 1.00 63.34 92 THR A C 1
ATOM 743 O O . THR A 1 92 ? 23.682 11.242 -14.692 1.00 63.34 92 THR A O 1
ATOM 746 N N . ASP A 1 93 ? 25.846 11.773 -14.971 1.00 57.91 93 ASP A N 1
ATOM 747 C CA . ASP A 1 93 ? 25.886 11.829 -16.452 1.00 57.91 93 ASP A CA 1
ATOM 748 C C . ASP A 1 93 ? 25.802 10.429 -17.114 1.00 57.91 93 ASP A C 1
ATOM 750 O O . ASP A 1 93 ? 26.492 10.080 -18.075 1.00 57.91 93 ASP A O 1
ATOM 754 N N . ILE A 1 94 ? 25.048 9.528 -16.489 1.00 53.34 94 ILE A N 1
ATOM 755 C CA . ILE A 1 94 ? 25.330 8.103 -16.548 1.00 53.34 94 ILE A CA 1
ATOM 756 C C . ILE A 1 94 ? 24.467 7.416 -17.613 1.00 53.34 94 ILE A C 1
ATOM 758 O O . ILE A 1 94 ? 23.380 6.900 -17.383 1.00 53.34 94 ILE A O 1
ATOM 762 N N . SER A 1 95 ? 25.098 7.265 -18.775 1.00 49.31 95 SER A N 1
ATOM 763 C CA . SER A 1 95 ? 24.893 6.187 -19.754 1.00 49.31 95 SER A CA 1
ATOM 764 C C . SER A 1 95 ? 25.218 4.770 -19.218 1.00 49.31 95 SER A C 1
ATOM 766 O O . SER A 1 95 ? 25.290 3.815 -19.989 1.00 49.31 95 SER A O 1
ATOM 768 N N . GLN A 1 96 ? 25.433 4.602 -17.906 1.00 48.09 96 GLN A N 1
ATOM 769 C CA . GLN A 1 96 ? 25.885 3.358 -17.258 1.00 48.09 96 GLN A CA 1
ATOM 770 C C . GLN A 1 96 ? 25.153 3.010 -15.950 1.00 48.09 96 GLN A C 1
ATOM 772 O O . GLN A 1 96 ? 25.738 2.420 -15.038 1.00 48.09 96 GLN A O 1
ATOM 777 N N . GLY A 1 97 ? 23.865 3.345 -15.833 1.00 52.97 97 GLY A N 1
ATOM 778 C CA . GLY A 1 97 ? 23.028 2.714 -14.823 1.00 52.97 97 GLY A CA 1
ATOM 779 C C . GLY A 1 97 ? 23.099 1.221 -15.108 1.00 52.97 97 GLY A C 1
ATOM 780 O O . GLY A 1 97 ? 22.811 0.781 -16.224 1.00 52.97 97 GLY A O 1
ATOM 781 N N . THR A 1 98 ? 23.604 0.418 -14.169 1.00 56.81 98 THR A N 1
ATOM 782 C CA . THR A 1 98 ? 23.561 -1.030 -14.376 1.00 56.81 98 THR A CA 1
ATOM 783 C C . THR A 1 98 ? 22.085 -1.387 -14.484 1.00 56.81 98 THR A C 1
ATOM 785 O O . THR A 1 98 ? 21.335 -1.127 -13.549 1.00 56.81 98 THR A O 1
ATOM 788 N N . LYS A 1 99 ? 21.658 -1.980 -15.608 1.00 64.94 99 LYS A N 1
ATOM 789 C CA . LYS A 1 99 ? 20.256 -2.380 -15.867 1.00 64.94 99 LYS A CA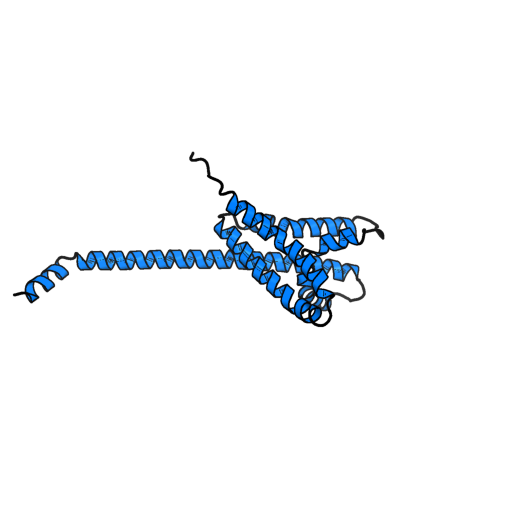 1
ATOM 790 C C . LYS A 1 99 ? 19.593 -3.096 -14.679 1.00 64.94 99 LYS A C 1
ATOM 792 O O . LYS A 1 99 ? 18.379 -3.094 -14.532 1.00 64.94 99 LYS A O 1
ATOM 797 N N . PHE A 1 100 ? 20.405 -3.732 -13.839 1.00 64.88 100 PHE A N 1
ATOM 798 C CA . PHE A 1 100 ? 20.004 -4.371 -12.595 1.00 64.88 100 PHE A CA 1
ATOM 799 C C . PHE A 1 100 ? 19.563 -3.391 -11.489 1.00 64.88 100 PHE A C 1
ATOM 801 O O . PHE A 1 100 ? 18.552 -3.630 -10.834 1.00 64.88 100 PHE A O 1
ATOM 808 N N . THR A 1 101 ? 20.284 -2.284 -11.291 1.00 67.81 101 THR A N 1
ATOM 809 C CA . THR A 1 101 ? 19.927 -1.238 -10.315 1.00 67.81 101 THR A CA 1
ATOM 810 C C . THR A 1 101 ? 18.600 -0.590 -10.687 1.00 67.81 101 THR A C 1
ATOM 812 O O . THR A 1 101 ? 17.742 -0.421 -9.823 1.00 67.81 101 THR A O 1
ATOM 815 N N . ASP A 1 102 ? 18.395 -0.339 -11.982 1.00 70.56 102 ASP A N 1
ATOM 816 C CA . ASP A 1 102 ? 17.128 0.158 -12.512 1.00 70.56 102 ASP A CA 1
ATOM 817 C C . ASP A 1 102 ? 15.991 -0.796 -12.135 1.00 70.56 102 ASP A C 1
ATOM 819 O O . ASP A 1 102 ? 15.025 -0.392 -11.493 1.00 70.56 102 ASP A O 1
ATOM 823 N N . GLN A 1 103 ? 16.131 -2.094 -12.420 1.00 73.06 103 GLN A N 1
ATOM 824 C CA . GLN A 1 103 ? 15.090 -3.076 -12.105 1.00 73.06 103 GLN A CA 1
ATOM 825 C C . GLN A 1 103 ? 14.705 -3.098 -10.620 1.00 73.06 103 GLN A C 1
ATOM 827 O O . GLN A 1 103 ? 13.514 -3.093 -10.320 1.00 73.06 103 GLN A O 1
ATOM 832 N N . ILE A 1 104 ? 15.675 -3.068 -9.700 1.00 74.56 104 ILE A N 1
ATOM 833 C CA . ILE A 1 104 ? 15.391 -3.054 -8.254 1.00 74.56 104 ILE A CA 1
ATOM 834 C C . ILE A 1 104 ? 14.604 -1.800 -7.867 1.00 74.56 104 ILE A C 1
ATOM 836 O O . ILE A 1 104 ? 13.631 -1.886 -7.122 1.00 74.56 104 ILE A O 1
ATOM 840 N N . ILE A 1 105 ? 14.987 -0.639 -8.395 1.00 76.50 105 ILE A N 1
ATOM 841 C CA . ILE A 1 105 ? 14.288 0.627 -8.153 1.00 76.50 105 ILE A CA 1
ATOM 842 C C . ILE A 1 105 ? 12.831 0.556 -8.645 1.00 76.50 105 ILE A C 1
ATOM 844 O O . ILE A 1 105 ? 11.932 1.117 -8.013 1.00 76.50 105 ILE A O 1
ATOM 848 N N . PHE A 1 106 ? 12.574 -0.156 -9.746 1.00 78.50 106 PHE A N 1
ATOM 849 C CA . PHE A 1 106 ? 11.237 -0.279 -10.330 1.00 78.50 106 PHE A CA 1
ATOM 850 C C . PHE A 1 106 ? 10.348 -1.352 -9.697 1.00 78.50 106 PHE A C 1
ATOM 852 O O . PHE A 1 106 ? 9.138 -1.287 -9.888 1.00 78.50 106 PHE A O 1
ATOM 859 N N . TRP A 1 107 ? 10.856 -2.307 -8.911 1.00 83.69 107 TRP A N 1
ATOM 860 C CA . TRP A 1 107 ? 10.003 -3.382 -8.374 1.00 83.69 107 TRP A CA 1
ATOM 861 C C . TRP A 1 107 ? 8.846 -2.871 -7.505 1.00 83.69 107 TRP A C 1
ATOM 863 O O . TRP A 1 107 ? 7.770 -3.457 -7.516 1.00 83.69 107 TRP A O 1
ATOM 873 N N . PHE A 1 108 ? 9.010 -1.743 -6.811 1.00 82.94 108 PHE A N 1
ATOM 874 C CA . PHE A 1 108 ? 7.915 -1.157 -6.030 1.00 82.94 108 PHE A CA 1
ATOM 875 C C . PHE A 1 108 ? 6.750 -0.647 -6.895 1.00 82.94 108 PHE A C 1
ATOM 877 O O . PHE A 1 108 ? 5.601 -0.675 -6.462 1.00 82.94 108 PHE A O 1
ATOM 884 N N . THR A 1 109 ? 7.042 -0.161 -8.103 1.00 85.38 109 THR A N 1
ATOM 885 C CA . THR A 1 109 ? 6.087 0.553 -8.964 1.00 85.38 109 THR A CA 1
ATOM 886 C C . THR A 1 109 ? 5.724 -0.211 -10.236 1.00 85.38 109 THR A C 1
ATOM 888 O O . THR A 1 109 ? 4.718 0.110 -10.861 1.00 85.38 109 THR A O 1
ATOM 891 N N . TYR A 1 110 ? 6.461 -1.267 -10.593 1.00 85.81 110 TYR A N 1
ATOM 892 C CA . TYR A 1 110 ? 6.212 -2.111 -11.765 1.00 85.81 110 TYR A CA 1
ATOM 893 C C . TYR A 1 110 ? 4.777 -2.615 -11.887 1.00 85.81 110 TYR A C 1
ATOM 895 O O . TYR A 1 110 ? 4.180 -2.420 -12.945 1.00 85.81 110 TYR A O 1
ATOM 903 N N . PRO A 1 111 ? 4.168 -3.174 -10.830 1.00 88.75 111 PRO A N 1
ATOM 904 C CA . PRO A 1 111 ? 2.797 -3.655 -10.920 1.00 88.75 111 PRO A CA 1
ATOM 905 C C . PRO A 1 111 ? 1.773 -2.545 -11.148 1.00 88.75 111 PRO A C 1
ATOM 907 O O . PRO A 1 111 ? 0.622 -2.856 -11.423 1.00 88.75 111 PRO A O 1
ATOM 910 N N . LEU A 1 112 ? 2.160 -1.273 -11.003 1.00 90.56 112 LEU A N 1
ATOM 911 C CA . LEU A 1 112 ? 1.313 -0.104 -11.232 1.00 90.56 112 LEU A CA 1
ATOM 912 C C . LEU A 1 112 ? 1.500 0.500 -12.626 1.00 90.56 112 LEU A C 1
ATOM 914 O O . LEU A 1 112 ? 0.767 1.428 -12.960 1.00 90.56 112 LEU A O 1
ATOM 918 N N . GLN A 1 113 ? 2.421 -0.024 -13.445 1.00 86.12 113 GLN A N 1
ATOM 919 C CA . GLN A 1 113 ? 2.756 0.548 -14.753 1.00 86.12 113 GLN A CA 1
ATOM 920 C C . GLN A 1 113 ? 1.541 0.774 -15.646 1.00 86.12 113 GLN A C 1
ATOM 922 O O . GLN A 1 113 ? 1.454 1.812 -16.288 1.00 86.12 113 GLN A O 1
ATOM 927 N N . PHE A 1 114 ? 0.573 -0.143 -15.651 1.00 86.25 114 PHE A N 1
ATOM 928 C CA . PHE A 1 114 ? -0.666 0.041 -16.405 1.00 86.25 114 PHE A CA 1
ATOM 929 C C . PHE A 1 114 ? -1.385 1.353 -16.044 1.00 86.25 114 PHE A C 1
ATOM 931 O O . PHE A 1 114 ? -1.768 2.131 -16.921 1.00 86.25 114 PHE A O 1
ATOM 938 N N . LEU A 1 115 ? -1.523 1.631 -14.744 1.00 86.81 115 LEU A N 1
ATOM 939 C CA . LEU A 1 115 ? -2.167 2.847 -14.252 1.00 86.81 115 LEU A CA 1
ATOM 940 C C . LEU A 1 115 ? -1.292 4.072 -14.509 1.00 86.81 115 LEU A C 1
ATOM 942 O O . LEU A 1 115 ? -1.784 5.104 -14.955 1.00 86.81 115 LEU A O 1
ATOM 946 N N . THR A 1 116 ? 0.008 3.973 -14.246 1.00 86.06 116 THR A N 1
ATOM 947 C CA . THR A 1 116 ? 0.902 5.128 -14.332 1.00 86.06 116 THR A CA 1
ATOM 948 C C . THR A 1 116 ? 1.222 5.527 -15.767 1.00 86.06 116 THR A C 1
ATOM 950 O O . THR A 1 116 ? 1.372 6.715 -16.019 1.00 86.06 116 THR A O 1
ATOM 953 N N . LEU A 1 117 ? 1.285 4.583 -16.713 1.00 80.62 117 LEU A N 1
ATOM 954 C CA . LEU A 1 117 ? 1.428 4.871 -18.145 1.00 80.62 117 LEU A CA 1
ATOM 955 C C . LEU A 1 117 ? 0.160 5.511 -18.706 1.00 80.62 117 LEU A C 1
ATOM 957 O O . LEU A 1 117 ? 0.253 6.466 -19.471 1.00 80.62 117 LEU A O 1
ATOM 961 N N . SER A 1 118 ? -1.017 5.049 -18.272 1.00 79.94 118 SER A N 1
ATOM 962 C CA . SER A 1 118 ? -2.292 5.671 -18.648 1.00 79.94 118 SER A CA 1
ATOM 963 C C . SER A 1 118 ? -2.354 7.137 -18.205 1.00 79.94 118 SER A C 1
ATOM 965 O O . SER A 1 118 ? -2.822 7.986 -18.952 1.00 79.94 118 SER A O 1
ATOM 967 N N . VAL A 1 119 ? -1.844 7.447 -17.009 1.00 77.81 119 VAL A N 1
ATOM 968 C CA . VAL A 1 119 ? -1.761 8.821 -16.487 1.00 77.81 119 VAL A CA 1
ATOM 969 C C . VAL A 1 119 ? -0.637 9.615 -17.163 1.00 77.81 119 VAL A C 1
ATOM 971 O O . VAL A 1 119 ? -0.842 10.757 -17.561 1.00 77.81 119 VAL A O 1
ATOM 974 N N . GLY A 1 120 ? 0.546 9.019 -17.325 1.00 68.69 120 GLY A N 1
ATOM 975 C CA . GLY A 1 120 ? 1.714 9.655 -17.936 1.00 68.69 120 GLY A CA 1
ATOM 976 C C . GLY A 1 120 ? 1.470 10.055 -19.390 1.00 68.69 120 GLY A C 1
ATOM 977 O O . GLY A 1 120 ? 1.755 11.192 -19.759 1.00 68.69 120 GLY A O 1
ATOM 978 N N . GLY A 1 121 ? 0.844 9.173 -20.175 1.00 67.44 121 GLY A N 1
ATOM 979 C CA . GLY A 1 121 ? 0.479 9.430 -21.570 1.00 67.44 121 GLY A CA 1
ATOM 980 C C . GLY A 1 121 ? -0.613 10.490 -21.758 1.00 67.44 121 GLY A C 1
ATOM 981 O O . GLY A 1 121 ? -0.769 11.004 -22.858 1.00 67.44 121 GLY A O 1
ATOM 982 N N . MET A 1 122 ? -1.354 10.854 -20.703 1.00 70.94 122 MET A N 1
ATOM 983 C CA . MET A 1 122 ? -2.296 11.983 -20.744 1.00 70.94 122 MET A CA 1
ATOM 984 C C . MET A 1 122 ? -1.622 13.336 -20.480 1.00 70.94 122 MET A C 1
ATOM 986 O O . MET A 1 122 ? -2.212 14.371 -20.781 1.00 70.94 122 MET A O 1
ATOM 990 N N . ILE A 1 123 ? -0.434 13.343 -19.866 1.00 69.19 123 ILE A N 1
ATOM 991 C CA . ILE A 1 123 ? 0.171 14.554 -19.289 1.00 69.19 123 ILE A CA 1
ATOM 992 C C . ILE A 1 123 ? 1.465 14.952 -20.017 1.00 69.19 123 ILE A C 1
ATOM 994 O O . ILE A 1 123 ? 1.829 16.125 -19.981 1.00 69.19 123 ILE A O 1
ATOM 998 N N . HIS A 1 124 ? 2.157 14.018 -20.678 1.00 64.44 124 HIS A N 1
ATOM 999 C CA . HIS A 1 124 ? 3.492 14.254 -21.238 1.00 64.44 124 HIS A CA 1
ATOM 1000 C C . HIS A 1 124 ? 3.594 13.940 -22.733 1.00 64.44 124 HIS A C 1
ATOM 1002 O O . HIS A 1 124 ? 2.927 13.041 -23.243 1.00 64.44 124 HIS A O 1
ATOM 1008 N N . ASP A 1 125 ? 4.481 14.682 -23.400 1.00 61.19 125 ASP A N 1
ATOM 1009 C CA . ASP A 1 125 ? 4.896 14.455 -24.784 1.00 61.19 125 ASP A CA 1
ATOM 1010 C C . ASP A 1 125 ? 5.676 13.121 -24.867 1.00 61.19 125 ASP A C 1
ATOM 1012 O O . ASP A 1 125 ? 6.601 12.919 -24.069 1.00 61.19 125 ASP A O 1
ATOM 1016 N N . PRO A 1 126 ? 5.322 12.187 -25.771 1.00 57.81 126 PRO A N 1
ATOM 1017 C CA . PRO A 1 126 ? 5.916 10.847 -25.844 1.00 57.81 126 PRO A CA 1
ATOM 1018 C C . PRO A 1 126 ? 7.418 10.809 -26.170 1.00 57.81 126 PRO A C 1
ATOM 1020 O O . PRO A 1 126 ? 8.031 9.756 -26.026 1.00 57.81 126 PRO A O 1
ATOM 1023 N N . ASP A 1 127 ? 8.029 11.929 -26.559 1.00 60.06 127 ASP A N 1
ATOM 1024 C CA . ASP A 1 127 ? 9.407 11.971 -27.067 1.00 60.06 127 ASP A CA 1
ATOM 1025 C C . ASP A 1 127 ? 10.499 11.962 -25.976 1.00 60.06 127 ASP A C 1
ATOM 1027 O O . ASP A 1 127 ? 11.692 12.011 -26.282 1.00 60.06 127 ASP A O 1
ATOM 1031 N N . SER A 1 128 ? 10.133 11.876 -24.690 1.00 67.88 128 SER A N 1
ATOM 1032 C CA . SER A 1 128 ? 11.095 11.773 -23.587 1.00 67.88 128 SER A CA 1
ATOM 1033 C C . SER A 1 128 ? 10.880 10.516 -22.742 1.00 67.88 128 SER A C 1
ATOM 1035 O O . SER A 1 128 ? 10.165 10.532 -21.734 1.00 67.88 128 SER A O 1
ATOM 1037 N N . ASP A 1 129 ? 11.589 9.439 -23.097 1.00 68.19 129 ASP A N 1
ATOM 1038 C CA . ASP A 1 129 ? 11.653 8.191 -22.315 1.00 68.19 129 ASP A CA 1
ATOM 1039 C C . ASP A 1 129 ? 11.985 8.459 -20.835 1.00 68.19 129 ASP A C 1
ATOM 1041 O O . ASP A 1 129 ? 11.405 7.863 -19.927 1.00 68.19 129 ASP A O 1
ATOM 1045 N N . ALA A 1 130 ? 12.861 9.436 -20.584 1.00 69.31 130 ALA A N 1
ATOM 1046 C CA . ALA A 1 130 ? 13.217 9.938 -19.260 1.00 69.31 130 ALA A CA 1
ATOM 1047 C C . ALA A 1 130 ? 12.005 10.392 -18.433 1.00 69.31 130 ALA A C 1
ATOM 1049 O O . ALA A 1 130 ? 11.828 9.992 -17.277 1.00 69.31 130 ALA A O 1
ATOM 1050 N N . MET A 1 131 ? 11.162 11.244 -19.023 1.00 69.94 131 MET A N 1
ATOM 1051 C CA . MET A 1 131 ? 9.997 11.800 -18.339 1.00 69.94 131 MET A CA 1
ATOM 1052 C C . MET A 1 131 ? 8.901 10.756 -18.148 1.00 69.94 131 MET A C 1
ATOM 1054 O O . MET A 1 131 ? 8.227 10.773 -17.116 1.00 69.94 131 MET A O 1
ATOM 1058 N N . MET A 1 132 ? 8.748 9.813 -19.080 1.00 72.75 132 MET A N 1
ATOM 1059 C CA . MET A 1 132 ? 7.801 8.703 -18.943 1.00 72.75 132 MET A CA 1
ATOM 1060 C C . MET A 1 132 ? 8.168 7.787 -17.763 1.00 72.75 132 MET A C 1
ATOM 1062 O O . MET A 1 132 ? 7.308 7.411 -16.955 1.00 72.75 132 MET A O 1
ATOM 1066 N N . VAL A 1 133 ? 9.455 7.468 -17.618 1.00 74.75 133 VAL A N 1
ATOM 1067 C CA . VAL A 1 133 ? 9.972 6.649 -16.515 1.00 74.75 133 VAL A CA 1
ATOM 1068 C C . VAL A 1 133 ? 9.860 7.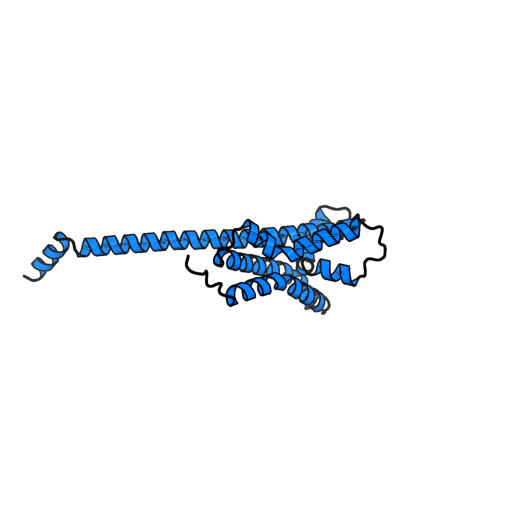387 -15.175 1.00 74.75 133 VAL A C 1
ATOM 1070 O O . VAL A 1 133 ? 9.368 6.817 -14.196 1.00 74.75 133 VAL A O 1
ATOM 1073 N N . ALA A 1 134 ? 10.222 8.673 -15.132 1.00 77.06 134 ALA A N 1
ATOM 1074 C CA . ALA A 1 134 ? 10.070 9.498 -13.933 1.00 77.06 134 ALA A CA 1
ATOM 1075 C C . ALA A 1 134 ? 8.597 9.616 -13.503 1.00 77.06 134 ALA A C 1
ATOM 1077 O O . ALA A 1 134 ? 8.272 9.426 -12.330 1.00 77.06 134 ALA A O 1
ATOM 1078 N N . SER A 1 135 ? 7.693 9.844 -14.458 1.00 77.00 135 SER A N 1
ATOM 1079 C CA . SER A 1 135 ? 6.247 9.900 -14.217 1.00 77.00 135 SER A CA 1
ATOM 1080 C C . SER A 1 135 ? 5.722 8.589 -13.640 1.00 77.00 135 SER A C 1
ATOM 1082 O O . SER A 1 135 ? 4.963 8.597 -12.672 1.00 77.00 135 SER A O 1
ATOM 1084 N N . THR A 1 136 ? 6.177 7.454 -14.173 1.00 82.00 136 THR A N 1
ATOM 1085 C CA . THR A 1 136 ? 5.816 6.125 -13.660 1.00 82.00 136 THR A CA 1
ATOM 1086 C C . THR A 1 136 ? 6.173 5.966 -12.186 1.00 82.00 136 THR A C 1
ATOM 1088 O O . THR A 1 136 ? 5.357 5.493 -11.394 1.00 82.00 136 THR A O 1
ATOM 1091 N N . GLN A 1 137 ? 7.358 6.424 -11.789 1.00 84.12 137 GLN A N 1
ATOM 1092 C CA . GLN A 1 137 ? 7.795 6.356 -10.398 1.00 84.12 137 GLN A CA 1
ATOM 1093 C C . GLN A 1 137 ? 7.013 7.298 -9.483 1.00 84.12 137 GLN A C 1
ATOM 1095 O O . GLN A 1 137 ? 6.558 6.886 -8.414 1.00 84.12 137 GLN A O 1
ATOM 1100 N N . ILE A 1 138 ? 6.809 8.545 -9.914 1.00 86.88 138 ILE A N 1
ATOM 1101 C CA . ILE A 1 138 ? 6.077 9.554 -9.140 1.00 86.88 138 ILE A CA 1
ATOM 1102 C C . ILE A 1 138 ? 4.633 9.102 -8.919 1.00 86.88 138 ILE A C 1
ATOM 1104 O O . ILE A 1 138 ? 4.180 9.020 -7.777 1.00 86.88 138 ILE A O 1
ATOM 1108 N N . TYR A 1 139 ? 3.911 8.763 -9.990 1.00 89.50 139 TYR A N 1
ATOM 1109 C CA . TYR A 1 139 ? 2.515 8.346 -9.879 1.00 89.50 139 TYR A CA 1
ATOM 1110 C C . TYR A 1 139 ? 2.373 7.002 -9.169 1.00 89.50 139 TYR A C 1
ATOM 1112 O O . TYR A 1 139 ? 1.451 6.839 -8.372 1.00 89.50 139 TYR A O 1
ATOM 1120 N N . GLY A 1 140 ? 3.303 6.065 -9.379 1.00 90.81 140 GLY A N 1
ATOM 1121 C CA . GLY A 1 140 ? 3.325 4.797 -8.654 1.00 90.81 140 GLY A CA 1
ATOM 1122 C C . GLY A 1 140 ? 3.439 5.012 -7.144 1.00 90.81 140 GLY A C 1
ATOM 1123 O O . GLY A 1 140 ? 2.638 4.475 -6.377 1.00 90.81 140 GLY A O 1
ATOM 1124 N N . LEU A 1 141 ? 4.367 5.870 -6.709 1.00 91.69 141 LEU A N 1
ATOM 1125 C CA . LEU A 1 141 ? 4.506 6.232 -5.300 1.00 91.69 141 LEU A CA 1
ATOM 1126 C C . LEU A 1 141 ? 3.249 6.936 -4.770 1.00 91.69 141 LEU A C 1
ATOM 1128 O O . LEU A 1 141 ? 2.770 6.590 -3.692 1.00 91.69 141 LEU A O 1
ATOM 1132 N N . VAL A 1 142 ? 2.673 7.874 -5.527 1.00 93.62 142 VAL A N 1
ATOM 1133 C CA . VAL A 1 142 ? 1.430 8.565 -5.146 1.00 93.62 142 VAL A CA 1
ATOM 1134 C C . VAL A 1 142 ? 0.275 7.579 -4.963 1.00 93.62 142 VAL A C 1
ATOM 1136 O O . VAL A 1 142 ? -0.428 7.662 -3.956 1.00 93.62 142 VAL A O 1
ATOM 1139 N N . PHE A 1 143 ? 0.094 6.616 -5.871 1.00 94.38 143 PHE A N 1
ATOM 1140 C CA . PHE A 1 143 ? -0.944 5.593 -5.737 1.00 94.38 143 PHE A CA 1
ATOM 1141 C C . PHE A 1 143 ? -0.738 4.720 -4.500 1.00 94.38 143 PHE A C 1
ATOM 1143 O O . PHE A 1 143 ? -1.698 4.472 -3.771 1.00 94.38 143 PHE A O 1
ATOM 1150 N N . MET A 1 144 ? 0.499 4.310 -4.208 1.00 95.12 144 MET A N 1
ATOM 1151 C CA . MET A 1 144 ? 0.811 3.541 -2.999 1.00 95.12 144 MET A CA 1
ATOM 1152 C C . MET A 1 144 ? 0.531 4.351 -1.728 1.00 95.12 144 MET A C 1
ATOM 1154 O O . MET A 1 144 ? -0.134 3.866 -0.812 1.00 95.12 144 MET A O 1
ATOM 1158 N N . LEU A 1 145 ? 0.948 5.618 -1.682 1.00 95.50 145 LEU A N 1
ATOM 1159 C CA . LEU A 1 145 ? 0.655 6.506 -0.556 1.00 95.50 145 LEU A CA 1
ATOM 1160 C C . LEU A 1 145 ? -0.856 6.697 -0.365 1.00 95.50 145 LEU A C 1
ATOM 1162 O O . LEU A 1 145 ? -1.347 6.619 0.761 1.00 95.50 145 LEU A O 1
ATOM 1166 N N . ALA A 1 146 ? -1.601 6.898 -1.454 1.00 96.12 146 ALA A N 1
ATOM 1167 C CA . ALA A 1 146 ? -3.048 7.085 -1.425 1.00 96.12 146 ALA A CA 1
ATOM 1168 C C . ALA A 1 146 ? -3.798 5.814 -1.000 1.00 96.12 146 ALA A C 1
ATOM 1170 O O . ALA A 1 146 ? -4.699 5.890 -0.160 1.00 96.12 146 ALA A O 1
ATOM 1171 N N . ALA A 1 147 ? -3.418 4.647 -1.525 1.00 96.56 147 ALA A N 1
ATOM 1172 C CA . ALA A 1 147 ? -4.000 3.365 -1.137 1.00 96.56 147 ALA A CA 1
ATOM 1173 C C . ALA A 1 147 ? -3.751 3.072 0.346 1.00 96.56 147 ALA A C 1
ATOM 1175 O O . ALA A 1 147 ? -4.684 2.728 1.077 1.00 96.56 147 ALA A O 1
ATOM 1176 N N . PHE A 1 148 ? -2.522 3.303 0.818 1.00 97.06 148 PHE A N 1
ATOM 1177 C CA . PHE A 1 148 ? -2.184 3.141 2.227 1.00 97.06 148 PHE A CA 1
ATOM 1178 C C . PHE A 1 148 ? -2.979 4.110 3.109 1.00 97.06 148 PHE A C 1
ATOM 1180 O O . PHE A 1 148 ? -3.595 3.704 4.095 1.00 97.06 148 PHE A O 1
ATOM 1187 N N . ALA A 1 149 ? -3.008 5.397 2.753 1.00 97.31 149 ALA A N 1
ATOM 1188 C CA . ALA A 1 149 ? -3.738 6.406 3.512 1.00 97.31 149 ALA A CA 1
ATOM 1189 C C . ALA A 1 149 ? -5.230 6.060 3.613 1.00 97.31 149 ALA A C 1
ATOM 1191 O O . ALA A 1 149 ? -5.793 6.059 4.710 1.00 97.31 149 ALA A O 1
ATOM 1192 N N . THR A 1 150 ? -5.843 5.696 2.485 1.00 97.44 150 THR A N 1
ATOM 1193 C CA . THR A 1 150 ? -7.242 5.264 2.412 1.00 97.44 150 THR A CA 1
ATOM 1194 C C . THR A 1 150 ? -7.498 4.063 3.317 1.00 97.44 150 THR A C 1
ATOM 1196 O O . THR A 1 150 ? -8.412 4.101 4.140 1.00 97.44 150 THR A O 1
ATOM 1199 N N . GLY A 1 151 ? -6.665 3.023 3.234 1.00 97.25 151 GLY A N 1
ATOM 1200 C CA . GLY A 1 151 ? -6.804 1.818 4.053 1.00 97.25 151 GLY A CA 1
ATOM 1201 C C . GLY A 1 151 ? -6.673 2.080 5.556 1.00 97.25 151 GLY A C 1
ATOM 1202 O O . GLY A 1 151 ? -7.486 1.601 6.355 1.00 97.25 151 GLY A O 1
ATOM 1203 N N . TYR A 1 152 ? -5.703 2.907 5.952 1.00 97.19 152 TYR A N 1
ATOM 1204 C CA . TYR A 1 152 ? -5.510 3.300 7.347 1.00 97.19 152 TYR A CA 1
ATOM 1205 C C . TYR A 1 152 ? -6.728 4.066 7.885 1.00 97.19 152 TYR A C 1
ATOM 1207 O O . TYR A 1 152 ? -7.250 3.758 8.960 1.00 97.19 152 TYR A O 1
ATOM 1215 N N . LEU A 1 153 ? -7.200 5.068 7.137 1.00 97.12 153 LEU A N 1
ATOM 1216 C CA . LEU A 1 153 ? -8.319 5.917 7.546 1.00 97.12 153 LEU A CA 1
ATOM 1217 C C . LEU A 1 153 ? -9.647 5.150 7.568 1.00 97.12 153 LEU A C 1
ATOM 1219 O O . LEU A 1 153 ? -10.418 5.314 8.514 1.00 97.12 153 LEU A O 1
ATOM 1223 N N . ALA A 1 154 ? -9.891 4.275 6.590 1.00 97.06 154 ALA A N 1
ATOM 1224 C CA . ALA A 1 154 ? -11.075 3.418 6.553 1.00 97.06 154 ALA A CA 1
ATOM 1225 C C . ALA A 1 154 ? -11.115 2.450 7.746 1.00 97.06 154 ALA A C 1
ATOM 1227 O O . ALA A 1 154 ? -12.155 2.292 8.392 1.00 97.06 154 ALA A O 1
ATOM 1228 N N . THR A 1 155 ? -9.971 1.854 8.098 1.00 96.38 155 THR A N 1
ATOM 1229 C CA . THR A 1 155 ? -9.863 0.983 9.278 1.00 96.38 155 THR A CA 1
ATOM 1230 C C . THR A 1 155 ? -10.125 1.765 10.565 1.00 96.38 155 THR A C 1
ATOM 1232 O O . THR A 1 155 ? -10.909 1.323 11.405 1.00 96.38 155 THR A O 1
ATOM 1235 N N . ARG A 1 156 ? -9.549 2.968 10.696 1.00 95.69 156 ARG A N 1
ATOM 1236 C CA . ARG A 1 156 ? -9.797 3.860 11.838 1.00 95.69 156 ARG A CA 1
ATOM 1237 C C . ARG A 1 156 ? -11.273 4.238 11.970 1.00 95.69 156 ARG A C 1
ATOM 1239 O O . ARG A 1 156 ? -11.814 4.220 13.073 1.00 95.69 156 ARG A O 1
ATOM 1246 N N . ALA A 1 157 ? -11.924 4.588 10.863 1.00 95.81 157 ALA A N 1
ATOM 1247 C CA . ALA A 1 157 ? -13.339 4.947 10.855 1.00 95.81 157 ALA A CA 1
ATOM 1248 C C . ALA A 1 157 ? -14.225 3.758 11.262 1.00 95.81 157 ALA A C 1
ATOM 1250 O O . ALA A 1 157 ? -15.144 3.918 12.064 1.00 95.81 157 ALA A O 1
ATOM 1251 N N . SER A 1 158 ? -13.900 2.560 10.768 1.00 95.75 158 SER A N 1
ATOM 1252 C CA . SER A 1 158 ? -14.612 1.321 11.100 1.00 95.75 158 SER A CA 1
ATOM 1253 C C . SER A 1 158 ? -14.473 0.960 12.581 1.00 95.75 158 SER A C 1
ATOM 1255 O O . SER A 1 158 ? -15.471 0.656 13.229 1.00 95.75 158 SER A O 1
ATOM 1257 N N . ALA A 1 159 ? -13.264 1.071 13.143 1.00 94.12 159 ALA A N 1
ATOM 1258 C CA . ALA A 1 159 ? -13.011 0.815 14.560 1.00 94.12 159 ALA A CA 1
ATOM 1259 C C . ALA A 1 159 ? -13.766 1.800 15.468 1.00 94.12 159 ALA A C 1
ATOM 1261 O O . ALA A 1 159 ? -14.404 1.386 16.433 1.00 94.12 159 ALA A O 1
ATOM 1262 N N . LYS A 1 160 ? -13.781 3.094 15.115 1.00 94.12 160 LYS A N 1
ATOM 1263 C CA . LYS A 1 160 ? -14.555 4.104 15.853 1.00 94.12 160 LYS A CA 1
ATOM 1264 C C . LYS A 1 160 ? -16.060 3.820 15.805 1.00 94.12 160 LYS A C 1
ATOM 1266 O O . LYS A 1 160 ? -16.742 3.966 16.812 1.00 94.12 160 LYS A O 1
ATOM 1271 N N . LYS A 1 161 ? -16.584 3.403 14.647 1.00 96.31 161 LYS A N 1
ATOM 1272 C CA . LYS A 1 161 ? -18.000 3.032 14.505 1.00 96.31 161 LYS A CA 1
ATOM 1273 C C . LYS A 1 161 ? -18.360 1.838 15.395 1.00 96.31 161 LYS A C 1
ATOM 1275 O O . LYS A 1 161 ? -19.405 1.866 16.028 1.00 96.31 161 LYS A O 1
ATOM 1280 N N . GLN A 1 162 ? -17.500 0.822 15.460 1.00 94.25 162 GLN A N 1
ATOM 1281 C CA . GLN A 1 162 ? -17.714 -0.355 16.309 1.00 94.25 162 GLN A CA 1
ATOM 1282 C C . GLN A 1 162 ? -17.703 -0.009 17.802 1.00 94.25 162 GLN A C 1
ATOM 1284 O O . GLN A 1 162 ? -18.544 -0.514 18.532 1.00 94.25 162 GLN A O 1
ATOM 1289 N N . GLN A 1 163 ? -16.810 0.883 18.241 1.00 94.31 163 GLN A N 1
ATOM 1290 C CA . GLN A 1 163 ? -16.781 1.359 19.630 1.00 94.31 163 GLN A CA 1
ATOM 1291 C C . GLN A 1 163 ? -18.091 2.052 20.023 1.00 94.31 163 GLN A C 1
ATOM 1293 O O . GLN A 1 163 ? -18.687 1.688 21.026 1.00 94.31 163 GLN A O 1
ATOM 1298 N N . ILE A 1 164 ? -18.587 2.967 19.184 1.00 95.75 164 ILE A N 1
ATOM 1299 C CA . ILE A 1 164 ? -19.850 3.680 19.437 1.00 95.75 164 ILE A CA 1
ATOM 1300 C C . ILE A 1 164 ? -21.043 2.714 19.498 1.00 95.75 164 ILE A C 1
ATOM 1302 O O . ILE A 1 164 ? -21.952 2.905 20.298 1.00 95.75 164 ILE A O 1
ATOM 1306 N N . LEU A 1 165 ? -21.073 1.692 18.636 1.00 96.12 165 LEU A N 1
ATOM 1307 C CA . LEU A 1 165 ? -22.145 0.692 18.656 1.00 96.12 165 LEU A CA 1
ATOM 1308 C C . LEU A 1 165 ? -22.085 -0.173 19.919 1.00 96.12 165 LEU A C 1
ATOM 1310 O O . LEU A 1 165 ? -23.119 -0.392 20.535 1.00 96.12 165 LEU A O 1
ATOM 1314 N N . ALA A 1 166 ? -20.890 -0.590 20.338 1.00 95.44 166 ALA A N 1
ATOM 1315 C CA . ALA A 1 166 ? -20.711 -1.353 21.569 1.00 95.44 166 ALA A CA 1
ATOM 1316 C C . ALA A 1 166 ? -21.098 -0.545 22.820 1.00 95.44 166 ALA A C 1
ATOM 1318 O O . ALA A 1 166 ? -21.691 -1.096 23.741 1.00 95.44 166 ALA A O 1
ATOM 1319 N N . GLU A 1 167 ? -20.797 0.757 22.848 1.00 95.81 167 GLU A N 1
ATOM 1320 C CA . GLU A 1 167 ? -21.227 1.663 23.923 1.00 95.81 167 GLU A CA 1
ATOM 1321 C C . GLU A 1 167 ? -22.759 1.762 23.988 1.00 95.81 167 GLU A C 1
ATOM 1323 O O . GLU A 1 167 ? -23.331 1.611 25.063 1.00 95.81 167 GLU A O 1
ATOM 1328 N N . ARG A 1 168 ? -23.436 1.911 22.840 1.00 95.44 168 ARG A N 1
ATOM 1329 C CA . ARG A 1 168 ? -24.909 1.942 22.775 1.00 95.44 168 ARG A CA 1
ATOM 1330 C C . ARG A 1 168 ? -25.553 0.629 23.205 1.00 95.44 168 ARG A C 1
ATOM 1332 O O . ARG A 1 168 ? -26.510 0.649 23.966 1.00 95.44 168 ARG A O 1
ATOM 1339 N N . GLU A 1 169 ? -25.019 -0.503 22.751 1.00 95.75 169 GLU A N 1
ATOM 1340 C CA . GLU A 1 169 ? -25.501 -1.823 23.176 1.00 95.75 169 GLU A CA 1
ATOM 1341 C C . GLU A 1 169 ? -25.349 -2.002 24.695 1.00 95.75 169 GLU A C 1
ATOM 1343 O O . GLU A 1 169 ? -26.241 -2.534 25.350 1.00 95.75 169 GLU A O 1
ATOM 1348 N N . GLN A 1 170 ? -24.248 -1.524 25.286 1.00 94.94 170 GLN A N 1
ATOM 1349 C CA . GLN A 1 170 ? -24.070 -1.545 26.739 1.00 94.94 170 GLN A CA 1
ATOM 1350 C C . GLN A 1 170 ? -25.055 -0.628 27.474 1.00 94.94 170 GLN A C 1
ATOM 1352 O O . GLN A 1 170 ? -25.569 -1.028 28.519 1.00 94.94 170 GLN A O 1
ATOM 1357 N N . GLU A 1 171 ? -25.332 0.568 26.949 1.00 94.88 171 GLU A N 1
ATOM 1358 C CA . GLU A 1 171 ? -26.330 1.489 27.509 1.00 94.88 171 GLU A CA 1
ATOM 1359 C C . GLU A 1 171 ? -27.742 0.881 27.480 1.00 94.88 171 GLU A C 1
ATOM 1361 O O . GLU A 1 171 ? -28.415 0.869 28.510 1.00 94.88 171 GLU A O 1
ATOM 1366 N N . GLU A 1 172 ? -28.157 0.292 26.354 1.00 94.69 172 GLU A N 1
ATOM 1367 C CA . GLU A 1 172 ? -29.461 -0.376 26.211 1.00 94.69 172 GLU A CA 1
ATOM 1368 C C . GLU A 1 172 ? -29.606 -1.574 27.167 1.00 94.69 172 GLU A C 1
ATOM 1370 O O . GLU A 1 172 ? -30.657 -1.774 27.787 1.00 94.69 172 GLU A O 1
ATOM 1375 N N . LEU A 1 173 ? -28.540 -2.366 27.336 1.00 94.62 173 LEU A N 1
ATOM 1376 C CA . LEU A 1 173 ? -28.517 -3.477 28.292 1.00 94.62 173 LEU A CA 1
ATOM 1377 C C . LEU A 1 173 ? -28.617 -2.987 29.742 1.00 94.62 173 LEU A C 1
ATOM 1379 O O . LEU A 1 173 ? -29.314 -3.607 30.548 1.00 94.62 173 LEU A O 1
ATOM 1383 N N . LEU A 1 174 ? -27.946 -1.883 30.079 1.00 94.25 174 LEU A N 1
ATOM 1384 C CA . LEU A 1 174 ? -28.006 -1.281 31.411 1.00 94.25 174 LEU A CA 1
ATOM 1385 C C . LEU A 1 174 ? -29.404 -0.715 31.703 1.00 94.25 174 LEU A C 1
ATOM 1387 O O . LEU A 1 174 ? -29.939 -0.931 32.790 1.00 94.25 174 LEU A O 1
ATOM 1391 N N . GLU A 1 175 ? -30.014 -0.027 30.738 1.00 93.38 175 GLU A N 1
ATOM 1392 C CA . GLU A 1 175 ? -31.374 0.505 30.854 1.00 93.38 175 GLU A CA 1
ATOM 1393 C C . GLU A 1 175 ? -32.395 -0.625 31.038 1.00 93.38 175 GLU A C 1
ATOM 1395 O O . GLU A 1 175 ? -33.200 -0.588 31.969 1.00 93.38 175 GLU A O 1
ATOM 1400 N N . THR A 1 176 ? -32.292 -1.687 30.235 1.00 91.62 176 THR A N 1
ATOM 1401 C CA . THR A 1 176 ? -33.148 -2.877 30.360 1.00 91.62 176 THR A CA 1
ATOM 1402 C C . THR A 1 176 ? -32.984 -3.547 31.726 1.00 91.62 176 THR A C 1
ATOM 1404 O O . THR A 1 176 ? -33.974 -3.901 32.368 1.00 91.62 176 THR A O 1
ATOM 1407 N N . ALA A 1 177 ? -31.748 -3.697 32.213 1.00 91.62 177 ALA A N 1
ATOM 1408 C CA . ALA A 1 177 ? -31.484 -4.267 33.532 1.00 91.62 177 ALA A CA 1
ATOM 1409 C C . ALA A 1 177 ? 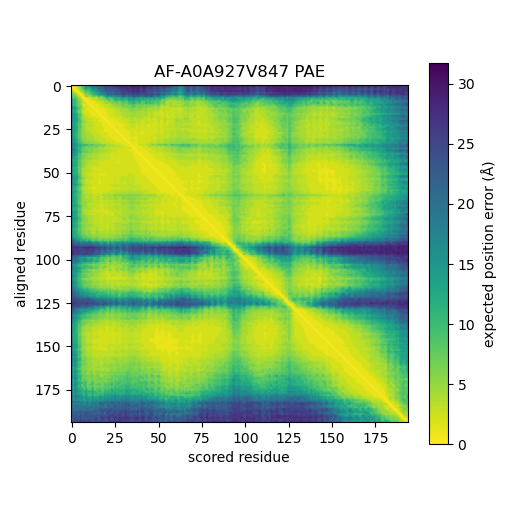-32.085 -3.413 34.662 1.00 91.62 177 ALA A C 1
ATOM 1411 O O . ALA A 1 177 ? -32.685 -3.962 35.587 1.00 91.62 177 ALA A O 1
ATOM 1412 N N . ASN A 1 178 ? -31.977 -2.084 34.569 1.00 92.12 178 ASN A N 1
ATOM 1413 C CA . ASN A 1 178 ? -32.561 -1.160 35.542 1.00 92.12 178 ASN A CA 1
ATOM 1414 C C . ASN A 1 178 ? -34.099 -1.198 35.525 1.00 92.12 178 ASN A C 1
ATOM 1416 O O . ASN A 1 178 ? -34.717 -1.193 36.588 1.00 92.12 178 ASN A O 1
ATOM 1420 N N . LEU A 1 179 ? -34.725 -1.292 34.345 1.00 89.00 179 LEU A N 1
ATOM 1421 C CA . LEU A 1 179 ? -36.181 -1.430 34.207 1.00 89.00 179 LEU A CA 1
ATOM 1422 C C . LEU A 1 179 ? -36.699 -2.728 34.840 1.00 89.00 179 LEU A C 1
ATOM 1424 O O . LEU A 1 179 ? -37.678 -2.698 35.585 1.00 89.00 179 LEU A O 1
ATOM 1428 N N . LEU A 1 180 ? -36.015 -3.854 34.616 1.00 85.12 180 LEU A N 1
ATOM 1429 C CA . LEU A 1 180 ? -36.365 -5.149 35.218 1.00 85.12 180 LEU A CA 1
ATOM 1430 C C . LEU A 1 180 ? -36.221 -5.161 36.749 1.00 85.12 180 LEU A C 1
ATOM 1432 O O . LEU A 1 180 ? -36.890 -5.938 37.431 1.00 85.12 180 LEU A O 1
ATOM 1436 N N . GLN A 1 181 ? -35.348 -4.315 37.298 1.00 84.00 181 GLN A N 1
ATOM 1437 C CA . GLN A 1 181 ? -35.158 -4.146 38.741 1.00 84.00 181 GLN A CA 1
ATOM 1438 C C . GLN A 1 181 ? -36.078 -3.077 39.353 1.00 84.00 181 GLN A C 1
ATOM 1440 O O . GLN A 1 181 ? -36.053 -2.885 40.570 1.00 84.00 181 GLN A O 1
ATOM 1445 N N . SER A 1 182 ? -36.886 -2.381 38.546 1.00 86.44 182 SER A N 1
ATOM 1446 C CA . SER A 1 182 ? -37.758 -1.315 39.038 1.00 86.44 182 SER A CA 1
ATOM 1447 C C . SER A 1 182 ? -38.918 -1.864 39.894 1.00 86.44 182 SER A C 1
ATOM 1449 O O . SER A 1 182 ? -39.477 -2.920 39.575 1.00 86.44 182 SER A O 1
ATOM 1451 N N . PRO A 1 183 ? -39.322 -1.158 40.971 1.00 76.00 183 PRO A N 1
ATOM 1452 C CA . PRO A 1 183 ? -40.423 -1.587 41.839 1.00 76.00 183 PRO A CA 1
ATOM 1453 C C . PRO A 1 183 ? -41.752 -1.775 41.093 1.00 76.00 183 PRO A C 1
ATOM 1455 O O . PRO A 1 183 ? -42.461 -2.742 41.351 1.00 76.00 183 PRO A O 1
ATOM 1458 N N . GLU A 1 184 ? -42.050 -0.907 40.120 1.00 75.56 184 GLU A N 1
ATOM 1459 C CA . GLU A 1 184 ? -43.275 -0.962 39.301 1.00 75.56 184 GLU A CA 1
ATOM 1460 C C . GLU A 1 18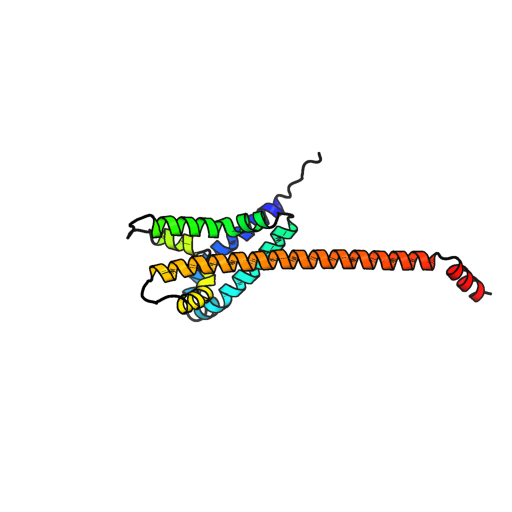4 ? -43.347 -2.223 38.425 1.00 75.56 184 GLU A C 1
ATOM 1462 O O . GLU A 1 184 ? -44.426 -2.779 38.203 1.00 75.56 184 GLU A O 1
ATOM 1467 N N . PHE A 1 185 ? -42.200 -2.707 37.938 1.00 68.69 185 PHE A N 1
ATOM 1468 C CA . PHE A 1 185 ? -42.130 -3.957 37.183 1.00 68.69 185 PHE A CA 1
ATOM 1469 C C . PHE A 1 185 ? -42.294 -5.181 38.101 1.00 68.69 185 PHE A C 1
ATOM 1471 O O . PHE A 1 185 ? -42.944 -6.158 37.724 1.00 68.69 185 PHE A O 1
ATOM 1478 N N . GLN A 1 186 ? -41.764 -5.126 39.330 1.00 68.62 186 GLN A N 1
ATOM 1479 C CA . GLN A 1 186 ? -41.931 -6.203 40.313 1.00 68.62 186 GLN A CA 1
ATOM 1480 C C . GLN A 1 186 ? -43.360 -6.286 40.877 1.00 68.62 186 GLN A C 1
ATOM 1482 O O . GLN A 1 186 ? -43.881 -7.392 41.032 1.00 68.62 186 GLN A O 1
ATOM 1487 N N . GLU A 1 187 ? -44.037 -5.161 41.124 1.00 62.81 187 GLU A N 1
ATOM 1488 C CA . GLU A 1 187 ? -45.435 -5.150 41.586 1.00 62.81 187 GLU A CA 1
ATOM 1489 C C . GLU A 1 187 ? -46.397 -5.748 40.547 1.00 62.81 187 GLU A C 1
ATOM 1491 O O . GLU A 1 187 ? -47.181 -6.639 40.886 1.00 62.81 187 GLU A O 1
ATOM 1496 N N . ASN A 1 188 ? -46.273 -5.371 39.268 1.00 60.25 188 ASN A N 1
ATOM 1497 C CA . ASN A 1 188 ? -47.145 -5.875 38.194 1.00 60.25 188 ASN A CA 1
ATOM 1498 C C . ASN A 1 188 ? -47.069 -7.403 37.991 1.00 60.25 188 ASN A C 1
ATOM 1500 O O . ASN A 1 188 ? -48.065 -8.036 37.633 1.00 60.25 188 ASN A O 1
ATOM 1504 N N . HIS A 1 189 ? -45.911 -8.021 38.244 1.00 59.78 189 HIS A N 1
ATOM 1505 C CA . HIS A 1 189 ? -45.743 -9.480 38.174 1.00 59.78 189 HIS A CA 1
ATOM 1506 C C . HIS A 1 189 ? -46.182 -10.223 39.445 1.00 59.78 189 HIS A C 1
ATOM 1508 O O . HIS A 1 189 ? -46.373 -11.443 39.418 1.00 59.78 189 HIS A O 1
ATOM 1514 N N . THR A 1 190 ? -46.364 -9.507 40.555 1.00 58.78 190 THR A N 1
ATOM 1515 C CA . THR A 1 190 ? -46.835 -10.086 41.819 1.00 58.78 190 THR A CA 1
ATOM 1516 C C . THR A 1 190 ? -48.368 -10.135 41.872 1.00 58.78 190 THR A C 1
ATOM 1518 O O . THR A 1 190 ? -48.929 -11.076 42.433 1.00 58.78 190 THR A O 1
ATOM 1521 N N . GLU A 1 191 ? -49.060 -9.182 41.235 1.00 58.00 191 GLU A N 1
ATOM 1522 C CA . GLU A 1 191 ? -50.531 -9.155 41.165 1.00 58.00 191 GLU A CA 1
ATOM 1523 C C . GLU A 1 191 ? -51.129 -10.162 40.174 1.00 58.00 191 GLU A C 1
ATOM 1525 O O . GLU A 1 191 ? -52.223 -10.662 40.406 1.00 58.00 191 GLU A O 1
ATOM 1530 N N . THR A 1 192 ? -50.408 -10.542 39.115 1.00 57.44 192 THR A N 1
ATOM 1531 C CA . THR A 1 192 ? -50.889 -11.533 38.129 1.00 57.44 192 THR A CA 1
ATOM 1532 C C . THR A 1 192 ? -50.885 -12.982 38.638 1.00 57.44 192 THR A C 1
ATOM 1534 O O . THR A 1 192 ? -51.441 -13.857 37.978 1.00 57.44 192 THR A O 1
ATOM 1537 N N . ASN A 1 193 ? -50.271 -13.250 39.796 1.00 55.03 193 ASN A N 1
ATOM 1538 C CA . ASN A 1 193 ? -50.210 -14.573 40.435 1.00 55.03 193 ASN A CA 1
ATOM 1539 C C . ASN A 1 193 ? -51.176 -14.731 41.631 1.00 55.03 193 ASN A C 1
ATOM 1541 O O . ASN A 1 193 ? -51.070 -15.714 42.369 1.00 55.03 193 ASN A O 1
ATOM 1545 N N . ARG A 1 194 ? -52.090 -13.777 41.850 1.00 50.91 194 ARG A N 1
ATOM 1546 C CA . ARG A 1 194 ? -53.196 -13.877 42.819 1.00 50.91 194 ARG A CA 1
ATOM 1547 C C . ARG A 1 194 ? -54.522 -14.108 42.109 1.00 50.91 194 ARG A C 1
ATOM 1549 O O . ARG A 1 194 ? -55.345 -14.840 42.699 1.00 50.91 194 ARG A O 1
#

Secondary structure (DSSP, 8-state):
-------HHHHHHHHHHHHHHHHHHHHHHHHTTSTTHHHHHHHHHHHHHHHHHHHHHHHHHHTT--HHHHHHHHTHHHHHHHHHHHHHHHHS--TT--HHHHHHHHTTTGGGHHHHHHHHHHHS-TT-HHHHHHHHHHHHHHHHHHHHHHHHHHHHHHHHHHHHHHHHHHHHHHHHHHHHTSHHHHHHHHHTT-

Nearest PDB structures (foldseek):
  8jvi-assembly1_B  TM=2.676E-01  e=2.651E+00  Homo sapiens

Foldseek 3Di:
DPPPPPPVVLVVVLVCLLCVLLVLLVVLVVQLPDPPSNVVQLVVLQVVVLLSLLQSLLSCVVVVPDPVVSLCSSCVQLVVLLVVCCCPLVVDPDPPPPVVSVSSSCSNQNSVLVVQLVVQVVPDDPPDPPSSSNSSSVVSSVSSSVSSSNSNVVSVVVVVVVVVVVVVVVVVVVVVVVVCVDPVVVVVVVVVVD

Sequence (194 aa):
MKPIEIDLSKKVSLIVATIAPAIFGLVFYIVAQLPVVGDIWWVVSPFALLLYWGWVAGMYYKADIRFIWSILIANSYGIISFVIYMIVYYGTDISQGTKFTDQIIFWFTYPLQFLTLSVGGMIHDPDSDAMMVASTQIYGLVFMLAAFATGYLATRASAKKQQILAEREQEELLETANLLQSPEFQENHTETNR

Radius of gyration: 26.23 Å; Cα contacts (8 Å, |Δi|>4): 153; chains: 1; bounding box: 79×30×70 Å

pLDDT: mean 83.29, std 13.9, range [34.62, 97.44]

Solvent-accessible surface area (backbone atoms only — not comparable to full-atom values): 10437 Å² total; per-residue (Å²): 132,81,79,80,80,72,60,61,67,61,54,53,51,53,52,53,60,45,50,41,51,42,54,49,13,52,51,40,62,58,48,51,70,39,84,72,58,8,62,54,43,51,67,48,40,31,57,53,49,41,54,50,40,13,50,53,24,31,52,37,49,76,67,71,43,57,67,71,58,38,53,50,62,52,41,36,66,52,53,50,31,50,52,51,48,50,45,52,69,75,68,42,96,60,94,68,70,52,72,66,60,55,50,62,48,38,18,62,28,51,40,29,40,61,63,19,48,59,53,35,66,73,74,50,73,86,90,39,69,68,58,51,54,52,38,28,50,54,45,25,50,49,50,52,53,50,27,24,51,50,21,28,51,52,43,52,53,51,53,53,53,51,51,54,50,52,51,48,54,50,51,53,51,52,52,52,52,51,51,68,68,30,69,72,54,51,51,60,64,57,61,78,77,111